Protein AF-A0A7S1TYG6-F1 (afdb_monomer)

Radius of gyration: 20.55 Å; Cα contacts (8 Å, |Δi|>4): 231; chains: 1; bounding box: 73×33×50 Å

Structure (mmCIF, N/CA/C/O backbone):
data_AF-A0A7S1TYG6-F1
#
_entry.id   AF-A0A7S1TYG6-F1
#
loop_
_atom_site.group_PDB
_atom_site.id
_atom_site.type_symbol
_atom_site.label_atom_id
_atom_site.label_alt_id
_atom_site.label_comp_id
_atom_site.label_asym_id
_atom_site.label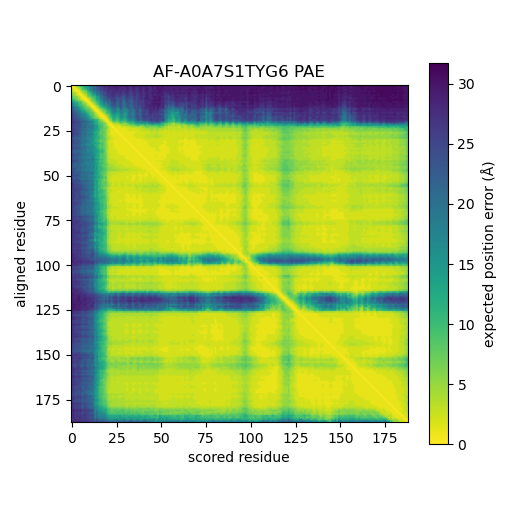_entity_id
_atom_site.label_seq_id
_atom_site.pdbx_PDB_ins_code
_atom_site.Cartn_x
_atom_site.Cartn_y
_atom_site.Cartn_z
_atom_site.occupancy
_atom_site.B_iso_or_equiv
_atom_site.auth_seq_id
_atom_site.auth_comp_id
_atom_site.auth_asym_id
_atom_site.auth_atom_id
_atom_site.pdbx_PDB_model_num
ATOM 1 N N . ASN A 1 1 ? -55.940 0.221 -14.363 1.00 42.56 1 ASN A N 1
ATOM 2 C CA . ASN A 1 1 ? -55.255 0.437 -13.074 1.00 42.56 1 ASN A CA 1
ATOM 3 C C . ASN A 1 1 ? -53.788 0.760 -13.354 1.00 42.56 1 ASN A C 1
ATOM 5 O O . ASN A 1 1 ? -53.034 -0.179 -13.586 1.00 42.56 1 ASN A O 1
ATOM 9 N N . PRO A 1 2 ? -53.385 2.038 -13.476 1.00 45.44 2 PRO A N 1
ATOM 10 C CA . PRO A 1 2 ? -51.983 2.392 -13.633 1.00 45.44 2 PRO A CA 1
ATOM 11 C C . PRO A 1 2 ? -51.302 2.482 -12.258 1.00 45.44 2 PRO A C 1
ATOM 13 O O . PRO A 1 2 ? -51.845 3.026 -11.303 1.00 45.44 2 PRO A O 1
ATOM 16 N N . ASN A 1 3 ? -50.118 1.885 -12.187 1.00 44.38 3 ASN A N 1
ATOM 17 C CA . ASN A 1 3 ? -49.230 1.748 -11.034 1.00 44.38 3 ASN A CA 1
ATOM 18 C C . ASN A 1 3 ? -48.975 3.088 -10.283 1.00 44.38 3 ASN A C 1
ATOM 20 O O . ASN A 1 3 ? -48.531 4.037 -10.930 1.00 44.38 3 ASN A O 1
ATOM 24 N N . PRO A 1 4 ? -49.195 3.193 -8.953 1.00 49.19 4 PRO A N 1
ATOM 25 C CA . PRO A 1 4 ? -49.153 4.463 -8.221 1.00 49.19 4 PRO A CA 1
ATOM 26 C C . PRO A 1 4 ? -47.829 4.735 -7.479 1.00 49.19 4 PRO A C 1
ATOM 28 O O . PRO A 1 4 ? -47.855 5.353 -6.419 1.00 49.19 4 PRO A O 1
ATOM 31 N N . ASN A 1 5 ? -46.668 4.289 -7.973 1.00 43.72 5 ASN A N 1
ATOM 32 C CA . ASN A 1 5 ? -45.412 4.506 -7.241 1.00 43.72 5 ASN A CA 1
ATOM 33 C C . ASN A 1 5 ? -44.293 5.122 -8.104 1.00 43.72 5 ASN A C 1
ATOM 35 O O . ASN A 1 5 ? -43.531 4.388 -8.739 1.00 43.72 5 ASN A O 1
ATOM 39 N N . PRO A 1 6 ? -44.164 6.462 -8.147 1.00 45.78 6 PRO A N 1
ATOM 40 C CA . PRO A 1 6 ? -42.982 7.102 -8.703 1.00 45.78 6 PRO A CA 1
ATOM 41 C C . PRO A 1 6 ? -41.809 6.902 -7.734 1.00 45.78 6 PRO A C 1
ATOM 43 O O . PRO A 1 6 ? -41.856 7.322 -6.582 1.00 45.78 6 PRO A O 1
ATOM 46 N N . ASN A 1 7 ? -40.749 6.245 -8.205 1.00 48.62 7 ASN A N 1
ATOM 47 C CA . ASN A 1 7 ? -39.496 6.070 -7.471 1.00 48.62 7 ASN A CA 1
ATOM 48 C C . ASN A 1 7 ? -38.919 7.446 -7.054 1.00 48.62 7 ASN A C 1
ATOM 50 O O . ASN A 1 7 ? -38.481 8.195 -7.930 1.00 48.62 7 ASN A O 1
ATOM 54 N N . PRO A 1 8 ? -38.845 7.783 -5.751 1.00 44.91 8 PRO A N 1
ATOM 55 C CA . PRO A 1 8 ? -38.386 9.096 -5.290 1.00 44.91 8 PRO A CA 1
ATOM 56 C C . PRO A 1 8 ? -36.861 9.292 -5.384 1.00 44.91 8 PRO A C 1
ATOM 58 O O . PRO A 1 8 ? -36.361 10.349 -5.014 1.00 44.91 8 PRO A O 1
ATOM 61 N N . ASN A 1 9 ? -36.106 8.301 -5.880 1.00 47.12 9 ASN A N 1
ATOM 62 C CA . ASN A 1 9 ? -34.641 8.349 -5.970 1.00 47.12 9 ASN A CA 1
ATOM 63 C C . ASN A 1 9 ? -34.090 8.488 -7.398 1.00 47.12 9 ASN A C 1
ATOM 65 O O . ASN A 1 9 ? -32.890 8.300 -7.608 1.00 47.12 9 ASN A O 1
ATOM 69 N N . ALA A 1 10 ? -34.917 8.836 -8.387 1.00 44.12 10 ALA A N 1
ATOM 70 C CA . ALA A 1 10 ? -34.421 9.201 -9.712 1.00 44.12 10 ALA A CA 1
ATOM 71 C C . ALA A 1 10 ? -33.802 10.611 -9.673 1.00 44.12 10 ALA A C 1
ATOM 73 O O . ALA A 1 10 ? -34.396 11.585 -10.122 1.00 44.12 10 ALA A O 1
ATOM 74 N N . ASN A 1 11 ? -32.599 10.733 -9.106 1.00 43.22 11 ASN A N 1
ATOM 75 C CA . ASN A 1 11 ? -31.797 11.951 -9.199 1.00 43.22 11 ASN A CA 1
ATOM 76 C C . ASN A 1 11 ? -31.256 12.080 -10.632 1.00 43.22 11 ASN A C 1
ATOM 78 O O . ASN A 1 11 ? -30.110 11.743 -10.923 1.00 43.22 11 ASN A O 1
ATOM 82 N N . SER A 1 12 ? -32.098 12.570 -11.540 1.00 42.03 12 SER A N 1
ATOM 83 C CA . SER A 1 12 ? -31.810 12.777 -12.964 1.00 42.03 12 SER A CA 1
ATOM 84 C C . SER A 1 12 ? -30.856 13.947 -13.258 1.00 42.03 12 SER A C 1
ATOM 86 O O . SER A 1 12 ? -30.714 14.330 -14.412 1.00 42.03 12 SER A O 1
ATOM 88 N N . ASN A 1 13 ? -30.191 14.514 -12.243 1.00 36.66 13 ASN A N 1
ATOM 89 C CA . ASN A 1 13 ? -29.349 15.715 -12.366 1.00 36.66 13 ASN A CA 1
ATOM 90 C C . ASN A 1 13 ? -27.880 15.506 -11.967 1.00 36.66 13 ASN A C 1
ATOM 92 O O . ASN A 1 13 ? -27.136 16.474 -11.813 1.00 36.66 13 ASN A O 1
ATOM 96 N N . LEU A 1 14 ? -27.419 14.264 -11.813 1.00 40.09 14 LEU A N 1
ATOM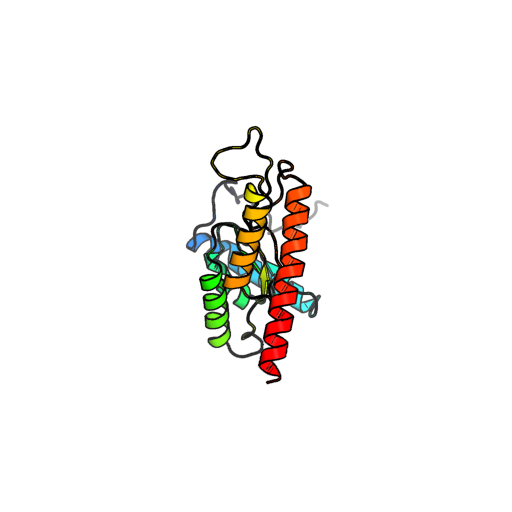 97 C CA . LEU A 1 14 ? -25.992 13.987 -11.646 1.00 40.09 14 LEU A CA 1
ATOM 98 C C . LEU A 1 14 ? -25.301 14.038 -13.015 1.00 40.09 14 LEU A C 1
ATOM 100 O O . LEU A 1 14 ? -24.946 13.013 -13.589 1.00 40.09 14 LEU A O 1
ATOM 104 N N . ASN A 1 15 ? -25.106 15.253 -13.534 1.00 35.94 15 ASN A N 1
ATOM 105 C CA . ASN A 1 15 ? -24.143 15.521 -14.598 1.00 35.94 15 ASN A CA 1
ATOM 106 C C . ASN A 1 15 ? -22.729 15.372 -14.010 1.00 35.94 15 ASN A C 1
ATOM 108 O O . ASN A 1 15 ? -22.048 16.350 -13.698 1.00 35.94 15 ASN A O 1
ATOM 112 N N . LEU A 1 16 ? -22.335 14.127 -13.740 1.00 40.72 16 LEU A N 1
ATOM 113 C CA . LEU A 1 16 ? -20.991 13.786 -13.307 1.00 40.72 16 LEU A CA 1
ATOM 114 C C . LEU A 1 16 ? -20.080 13.977 -14.514 1.00 40.72 16 LEU A C 1
ATOM 116 O O . LEU A 1 16 ? -20.057 13.145 -15.416 1.00 40.72 16 LEU A O 1
ATOM 120 N N . ASN A 1 17 ? -19.344 15.086 -14.539 1.00 41.56 17 ASN A N 1
ATOM 121 C CA . ASN A 1 17 ? -18.210 15.218 -15.439 1.00 41.56 17 ASN A CA 1
ATOM 122 C C . ASN A 1 17 ? -17.253 14.043 -15.145 1.00 41.56 17 ASN A C 1
ATOM 124 O O . ASN A 1 17 ? -16.711 13.992 -14.038 1.00 41.56 17 ASN A O 1
ATOM 128 N N . PRO A 1 18 ? -17.023 13.117 -16.094 1.00 45.31 18 PRO A N 1
ATOM 129 C CA . PRO A 1 18 ? -16.164 11.951 -15.878 1.00 45.31 18 PRO A CA 1
ATOM 130 C C . PRO A 1 18 ? -14.697 12.329 -15.609 1.00 45.31 18 PRO A C 1
ATOM 132 O O . PRO A 1 18 ? -13.927 11.488 -15.162 1.00 45.31 18 PRO A O 1
ATOM 135 N N . ASN A 1 19 ? -14.328 13.598 -15.829 1.00 44.91 19 ASN A N 1
ATOM 136 C CA . ASN A 1 19 ? -13.004 14.163 -15.571 1.00 44.91 19 ASN A CA 1
ATOM 137 C C . ASN A 1 19 ? -12.957 15.091 -14.340 1.00 44.91 19 ASN A C 1
ATOM 139 O O . ASN A 1 19 ? -11.916 15.686 -14.060 1.00 44.91 19 ASN A O 1
ATOM 143 N N . ALA A 1 20 ? -14.065 15.280 -13.612 1.00 49.94 20 ALA A N 1
ATOM 144 C CA . ALA A 1 20 ? -14.063 16.096 -12.402 1.00 49.94 20 ALA A CA 1
ATOM 145 C C . ALA A 1 20 ? -13.589 15.264 -11.207 1.00 49.94 20 ALA A C 1
ATOM 147 O O . ALA A 1 20 ? -14.383 14.604 -10.536 1.00 49.94 20 ALA A O 1
ATOM 148 N N . ASN A 1 21 ? -12.295 15.349 -10.901 1.00 62.81 21 ASN A N 1
ATOM 149 C CA . ASN A 1 21 ? -11.805 14.962 -9.582 1.00 62.81 21 ASN A CA 1
ATOM 150 C C . ASN A 1 21 ? -12.564 15.782 -8.527 1.00 62.81 21 ASN A C 1
ATOM 152 O O . ASN A 1 21 ? -12.597 17.016 -8.586 1.00 62.81 21 ASN A O 1
ATOM 156 N N . LEU A 1 22 ? -13.213 15.103 -7.579 1.00 67.25 22 LEU A N 1
ATOM 157 C CA . LEU A 1 22 ? -13.902 15.768 -6.478 1.00 67.25 22 LEU A CA 1
ATOM 158 C C . LEU A 1 22 ? -12.864 16.547 -5.668 1.00 67.25 22 LEU A C 1
ATOM 160 O O . LEU A 1 22 ? -12.009 15.951 -5.024 1.00 67.25 22 LEU A O 1
ATOM 164 N N . ASN A 1 23 ? -12.947 17.879 -5.671 1.00 81.88 23 ASN A N 1
ATOM 165 C CA . ASN A 1 23 ? -12.149 18.675 -4.743 1.00 81.88 23 ASN A CA 1
ATOM 166 C C . ASN A 1 23 ? -12.533 18.347 -3.288 1.00 81.88 23 ASN A C 1
ATOM 168 O O . ASN A 1 23 ? -13.592 17.773 -3.017 1.00 81.88 23 ASN A O 1
ATOM 172 N N . THR A 1 24 ? -11.711 18.769 -2.328 1.00 85.56 24 THR A N 1
ATOM 173 C CA . THR A 1 24 ? -11.903 18.448 -0.905 1.00 85.56 24 THR A CA 1
ATOM 174 C C . THR A 1 24 ? -13.301 18.780 -0.379 1.00 85.56 24 THR A C 1
ATOM 176 O O . THR A 1 24 ? -13.856 18.003 0.400 1.00 85.56 24 THR A O 1
ATOM 179 N N . LYS A 1 25 ? -13.899 19.906 -0.799 1.00 89.00 25 LYS A N 1
ATOM 180 C CA . LYS A 1 25 ? -15.261 20.285 -0.385 1.00 89.00 25 LYS A CA 1
ATOM 181 C C . LYS A 1 25 ? -16.287 19.314 -0.963 1.00 89.00 25 LYS A C 1
ATOM 183 O O . LYS A 1 25 ? -17.088 18.766 -0.213 1.00 89.00 25 LYS A O 1
ATOM 188 N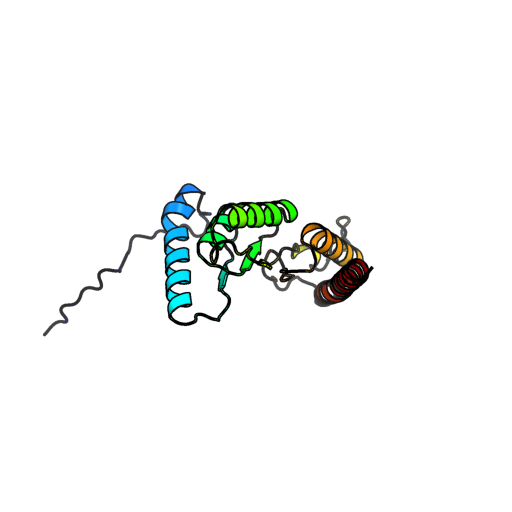 N . ALA A 1 26 ? -16.230 19.071 -2.269 1.00 88.69 26 ALA A N 1
ATOM 189 C CA . ALA A 1 26 ? -17.154 18.176 -2.950 1.00 88.69 26 ALA A CA 1
ATOM 190 C C . ALA A 1 26 ? -17.038 16.731 -2.434 1.00 88.69 26 ALA A C 1
ATOM 192 O O . ALA A 1 26 ? -18.051 16.072 -2.220 1.00 88.69 26 ALA A O 1
ATOM 193 N N . PHE A 1 27 ? -15.826 16.247 -2.151 1.00 90.94 27 PHE A N 1
ATOM 194 C CA . PHE A 1 27 ? -15.632 14.922 -1.566 1.00 90.94 27 PHE A CA 1
ATOM 195 C C . PHE A 1 27 ? -16.312 14.802 -0.194 1.00 90.94 27 PHE A C 1
ATOM 197 O O . PHE A 1 27 ? -17.052 13.848 0.048 1.00 90.94 27 PHE A O 1
ATOM 204 N N . LYS A 1 28 ? -16.104 15.788 0.689 1.00 90.94 28 LYS A N 1
ATOM 205 C CA . LYS A 1 28 ? -16.713 15.817 2.030 1.00 90.94 28 LYS A CA 1
ATOM 206 C C . LYS A 1 28 ? -18.236 15.924 1.986 1.00 90.94 28 LYS A C 1
ATOM 208 O O . LYS A 1 28 ? -18.903 15.334 2.826 1.00 90.94 28 LYS A O 1
ATOM 213 N N . GLU A 1 29 ? -18.771 16.675 1.032 1.00 93.81 29 GLU A N 1
ATOM 214 C CA . GLU A 1 29 ? -20.208 16.924 0.905 1.00 93.81 29 GLU A CA 1
ATOM 215 C C . GLU A 1 29 ? -20.944 15.734 0.273 1.00 93.81 29 GLU A C 1
ATOM 217 O O . GLU A 1 29 ? -22.012 15.340 0.737 1.00 93.81 29 GLU A O 1
ATOM 222 N N . TRP A 1 30 ? -20.355 15.116 -0.754 1.00 92.31 30 TRP A N 1
ATOM 223 C CA . TRP A 1 30 ? -21.076 14.175 -1.613 1.00 92.31 30 TRP A CA 1
ATOM 224 C C . TRP A 1 30 ? -20.618 12.723 -1.480 1.00 92.31 30 TRP A C 1
ATOM 226 O O . TRP A 1 30 ? -21.459 11.825 -1.537 1.00 92.31 30 TRP A O 1
ATOM 236 N N . ALA A 1 31 ? -19.316 12.472 -1.313 1.00 94.75 31 ALA A N 1
ATOM 237 C CA . ALA A 1 31 ? -18.756 11.119 -1.323 1.00 94.75 31 ALA A CA 1
ATOM 238 C C . ALA A 1 31 ? -18.630 10.534 0.088 1.00 94.75 31 ALA A C 1
ATOM 240 O O . ALA A 1 31 ? -19.173 9.461 0.360 1.00 94.75 31 ALA A O 1
ATOM 241 N N . LEU A 1 32 ? -17.977 11.255 1.003 1.00 94.81 32 LEU A N 1
ATOM 242 C CA . LEU A 1 32 ? -17.669 10.764 2.348 1.00 94.81 32 LEU A CA 1
ATOM 243 C C . LEU A 1 32 ? -18.913 10.283 3.129 1.00 94.81 32 LEU A C 1
ATOM 245 O O . LEU A 1 32 ? -18.873 9.159 3.634 1.00 94.81 32 LEU A O 1
ATOM 249 N N . PRO A 1 33 ? -20.055 11.010 3.162 1.00 96.75 33 PRO A N 1
ATOM 250 C CA . PRO A 1 33 ? -21.242 10.547 3.888 1.00 96.75 33 PRO A CA 1
ATOM 251 C C . PRO A 1 33 ? -21.816 9.243 3.318 1.00 96.75 33 PRO A C 1
ATOM 253 O O . PRO A 1 33 ? -22.372 8.413 4.039 1.00 96.75 33 PRO A O 1
ATOM 256 N N . ARG A 1 34 ? -21.663 9.027 2.005 1.00 97.38 34 ARG A N 1
ATOM 257 C CA . ARG A 1 34 ? -22.111 7.801 1.331 1.00 97.38 34 ARG A CA 1
ATOM 258 C C . ARG A 1 34 ? -21.189 6.637 1.647 1.00 97.38 34 ARG A C 1
ATOM 260 O O . ARG A 1 34 ? -21.681 5.553 1.946 1.00 97.38 34 ARG A O 1
ATOM 267 N N . MET A 1 35 ? -19.878 6.869 1.635 1.00 97.06 35 MET A N 1
ATOM 268 C CA . MET A 1 35 ? -18.889 5.863 2.022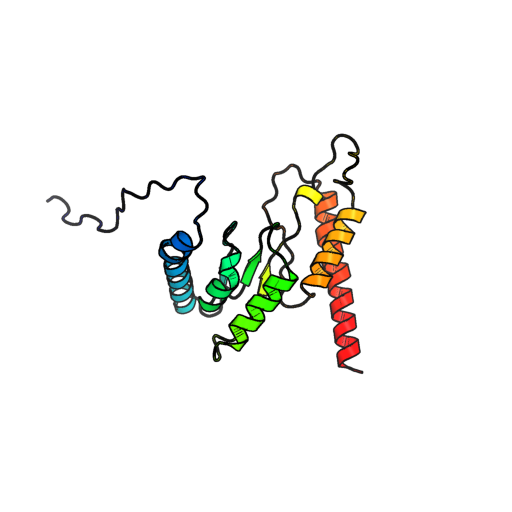 1.00 97.06 35 MET A CA 1
ATOM 269 C C . MET A 1 35 ? -19.065 5.436 3.483 1.00 97.06 35 MET A C 1
ATOM 271 O O . MET A 1 35 ? -18.995 4.242 3.765 1.00 97.06 35 MET A O 1
ATOM 275 N N . GLN A 1 36 ? -19.375 6.373 4.386 1.00 96.94 36 GLN A N 1
ATOM 276 C CA . GLN A 1 36 ? -19.699 6.075 5.784 1.00 96.94 36 GLN A CA 1
ATOM 277 C C . GLN A 1 36 ? -20.975 5.239 5.916 1.00 96.94 36 GLN A C 1
ATOM 279 O O . GLN A 1 36 ? -21.006 4.253 6.657 1.00 96.94 36 GLN A O 1
ATOM 284 N N . ARG A 1 37 ? -22.032 5.601 5.175 1.00 98.00 37 ARG A N 1
ATOM 285 C CA . ARG A 1 37 ? -23.273 4.819 5.136 1.00 98.00 37 ARG A CA 1
ATOM 286 C C . ARG A 1 37 ? -23.022 3.395 4.638 1.00 98.00 37 ARG A C 1
ATOM 288 O O . ARG A 1 37 ? -23.534 2.462 5.244 1.00 98.00 37 ARG A O 1
ATOM 295 N N . ILE A 1 38 ? -22.235 3.219 3.575 1.00 97.75 38 ILE A N 1
ATOM 296 C CA . ILE A 1 38 ? -21.871 1.894 3.050 1.00 97.75 38 ILE A CA 1
ATOM 297 C C . ILE A 1 38 ? -21.152 1.075 4.123 1.00 97.75 38 ILE A C 1
ATOM 299 O O . ILE A 1 38 ? -21.590 -0.034 4.417 1.00 97.75 38 ILE A O 1
ATOM 303 N N . ALA A 1 39 ? -20.112 1.634 4.750 1.00 96.38 39 ALA A N 1
ATOM 304 C CA . ALA A 1 39 ? -19.356 0.941 5.789 1.00 96.38 39 ALA A CA 1
ATOM 305 C C . ALA A 1 39 ? -20.253 0.526 6.965 1.00 96.38 39 ALA A C 1
ATOM 307 O O . ALA A 1 39 ? -20.250 -0.632 7.376 1.00 96.38 39 ALA A O 1
ATOM 308 N N . SER A 1 40 ? -21.107 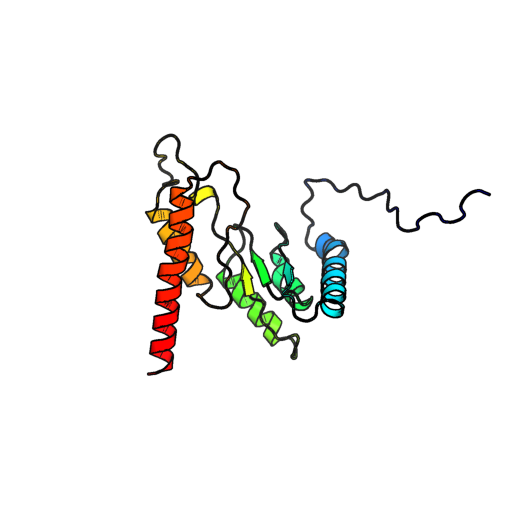1.440 7.432 1.00 96.56 40 SER A N 1
ATOM 309 C CA . SER A 1 40 ? -22.038 1.186 8.538 1.00 96.56 40 SER A CA 1
ATOM 310 C C . SER A 1 40 ? -23.038 0.072 8.213 1.00 96.56 40 SER A C 1
ATOM 312 O O . SER A 1 40 ? -23.320 -0.786 9.046 1.00 96.56 40 SER A O 1
ATOM 314 N N . GLU A 1 41 ? -23.584 0.065 6.999 1.00 98.06 41 GLU A N 1
ATOM 315 C CA . GLU A 1 41 ? -24.557 -0.937 6.564 1.00 98.06 41 GLU A CA 1
ATOM 316 C C . GLU A 1 41 ? -23.919 -2.307 6.303 1.00 98.06 41 GLU A C 1
ATOM 318 O O . GLU A 1 41 ? -24.525 -3.331 6.623 1.00 98.06 41 GLU A O 1
ATOM 323 N N . LEU A 1 42 ? -22.693 -2.344 5.771 1.00 97.50 42 LEU A N 1
ATOM 324 C CA . LEU A 1 42 ? -21.937 -3.586 5.613 1.00 97.50 42 LEU A CA 1
ATOM 325 C C . LEU A 1 42 ? -21.539 -4.164 6.968 1.00 97.50 42 LEU A C 1
ATOM 327 O O . LEU A 1 42 ? -21.742 -5.352 7.181 1.00 97.50 42 LEU A O 1
ATOM 331 N N . ARG A 1 43 ? -21.084 -3.343 7.919 1.00 94.31 43 ARG A N 1
ATOM 332 C CA . ARG A 1 43 ? -20.730 -3.796 9.274 1.00 94.31 43 ARG A CA 1
ATOM 333 C C . ARG A 1 43 ? -21.905 -4.434 10.012 1.00 94.31 43 ARG A C 1
ATOM 335 O O . ARG A 1 43 ? -21.716 -5.435 10.691 1.00 94.31 43 ARG A O 1
ATOM 342 N N . LYS A 1 44 ? -23.125 -3.915 9.834 1.00 96.94 44 LYS A N 1
ATOM 343 C CA . LYS A 1 44 ? -24.342 -4.516 10.412 1.00 96.94 44 LYS A CA 1
ATOM 344 C C . LYS A 1 44 ? -24.649 -5.909 9.852 1.00 96.94 44 LYS A C 1
ATOM 346 O O . LYS A 1 44 ? -25.149 -6.752 10.586 1.00 96.94 44 LYS A O 1
ATOM 351 N N . ARG A 1 45 ? -24.404 -6.140 8.557 1.00 97.81 45 ARG A N 1
ATOM 352 C CA . ARG A 1 45 ? -24.755 -7.396 7.860 1.00 97.81 45 ARG A CA 1
ATOM 353 C C . ARG A 1 45 ? -23.615 -8.416 7.846 1.00 97.81 45 ARG A C 1
ATOM 355 O O . ARG A 1 45 ? -23.864 -9.616 7.823 1.00 97.81 45 ARG A O 1
ATOM 362 N N . HIS A 1 46 ? -22.381 -7.928 7.857 1.00 97.12 46 HIS A N 1
ATOM 363 C CA . HIS A 1 46 ? -21.144 -8.681 7.690 1.00 97.12 46 HIS A CA 1
ATOM 364 C C . HIS A 1 46 ? -20.092 -8.174 8.695 1.00 97.12 46 HIS A C 1
ATOM 366 O O . HIS A 1 46 ? -19.096 -7.557 8.306 1.00 97.12 46 HIS A O 1
ATOM 372 N N . PRO A 1 47 ? -20.306 -8.384 10.008 1.00 94.75 47 PRO A N 1
ATOM 373 C CA . PRO A 1 47 ? -19.495 -7.760 11.056 1.00 94.75 47 PRO A CA 1
ATOM 374 C C . PRO A 1 47 ? -18.011 -8.134 11.001 1.00 94.75 47 PRO A C 1
ATOM 376 O O . PRO A 1 47 ? -17.180 -7.327 11.398 1.00 94.75 47 PRO 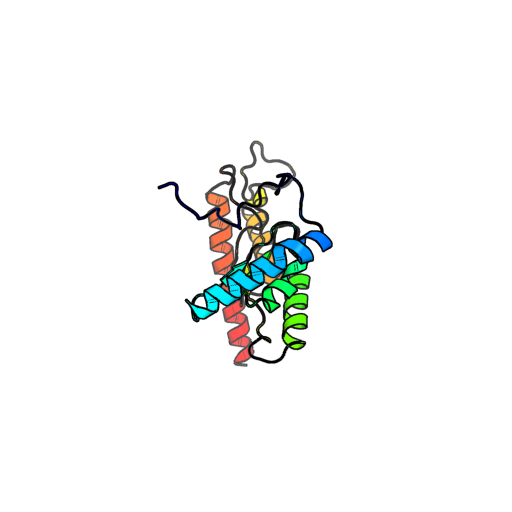A O 1
ATOM 379 N N . THR A 1 48 ? -17.669 -9.306 10.464 1.00 94.88 48 THR A N 1
ATOM 380 C CA . THR A 1 48 ? -16.295 -9.830 10.425 1.00 94.88 48 THR A CA 1
ATOM 381 C C . THR A 1 48 ? -15.569 -9.610 9.097 1.00 94.88 48 THR A C 1
ATOM 383 O O . THR A 1 48 ? -14.370 -9.852 9.022 1.00 94.88 48 THR A O 1
ATOM 386 N N . THR A 1 49 ? -16.256 -9.176 8.036 1.00 96.81 49 THR A N 1
ATOM 387 C CA . THR A 1 49 ? -15.655 -9.044 6.696 1.00 96.81 49 THR A CA 1
ATOM 388 C C . THR A 1 49 ? -14.857 -7.748 6.594 1.00 96.81 49 THR A C 1
ATOM 390 O O . THR A 1 49 ? -15.489 -6.702 6.691 1.00 96.81 49 THR A O 1
ATOM 393 N N . PRO A 1 50 ? -13.532 -7.740 6.373 1.00 96.31 50 PRO A N 1
ATOM 394 C CA . PRO A 1 50 ? -12.762 -6.499 6.254 1.00 96.31 50 PRO A CA 1
ATOM 395 C C . PRO A 1 50 ? -13.269 -5.598 5.119 1.00 96.31 50 PRO A C 1
ATOM 397 O O . PRO A 1 50 ? -13.666 -6.079 4.058 1.00 96.31 50 PRO A O 1
ATOM 400 N N . LEU A 1 51 ? -13.261 -4.287 5.345 1.00 97.44 51 LEU A N 1
ATOM 401 C CA . LEU A 1 51 ? -13.648 -3.271 4.375 1.00 97.44 51 LEU A CA 1
ATOM 402 C C . LEU A 1 51 ? -12.415 -2.514 3.897 1.00 97.44 51 LEU A C 1
ATOM 404 O O . LEU A 1 51 ? -11.645 -1.975 4.691 1.00 97.44 51 LEU A O 1
ATOM 408 N N . LEU A 1 52 ? -12.281 -2.420 2.578 1.00 98.19 52 LEU A N 1
ATOM 409 C CA . LEU A 1 52 ? -11.223 -1.675 1.913 1.00 98.19 52 LEU A CA 1
ATOM 410 C C . LEU A 1 52 ? -11.815 -0.499 1.135 1.00 98.19 52 LEU A C 1
ATOM 412 O O . LEU A 1 52 ? -12.835 -0.650 0.460 1.00 98.19 52 LEU A O 1
ATOM 416 N N . ALA A 1 53 ? -11.164 0.662 1.200 1.00 97.25 53 ALA A N 1
ATOM 417 C CA . ALA A 1 53 ? -11.496 1.813 0.363 1.00 97.25 53 ALA A CA 1
ATOM 418 C C . ALA A 1 53 ? -10.301 2.280 -0.471 1.00 97.25 53 ALA A C 1
ATOM 420 O O . ALA A 1 53 ? -9.187 2.406 0.035 1.00 97.25 53 ALA A O 1
ATOM 421 N N . PHE A 1 54 ? -10.567 2.627 -1.733 1.00 96.62 54 PHE A N 1
ATOM 422 C CA . PHE A 1 54 ? -9.605 3.285 -2.613 1.00 96.62 54 PHE A CA 1
ATOM 423 C C . PHE A 1 54 ? -10.193 4.571 -3.215 1.00 96.62 54 PHE A C 1
ATOM 425 O O . PHE A 1 54 ? -10.851 4.524 -4.256 1.00 96.62 54 PHE A O 1
ATOM 432 N N . PRO A 1 55 ? -9.986 5.737 -2.576 1.00 93.44 55 PRO A N 1
ATOM 433 C CA . PRO A 1 55 ? -10.430 7.022 -3.106 1.00 93.44 55 PRO A CA 1
ATOM 434 C C . PRO A 1 55 ? -9.362 7.615 -4.042 1.00 93.44 55 PRO A C 1
ATOM 436 O O . PRO A 1 55 ? -8.721 8.604 -3.691 1.00 93.44 55 PRO A O 1
ATOM 439 N N . ARG A 1 56 ? -9.122 7.009 -5.215 1.00 90.25 56 ARG A N 1
ATOM 440 C CA . ARG A 1 56 ? -8.096 7.482 -6.171 1.00 90.25 56 ARG A CA 1
ATOM 441 C C . ARG A 1 56 ? -8.233 8.989 -6.440 1.00 90.25 56 ARG A C 1
ATOM 443 O O . ARG A 1 56 ? -9.327 9.457 -6.747 1.00 90.25 56 ARG A O 1
ATOM 450 N N . GLY A 1 57 ? -7.136 9.742 -6.318 1.00 87.44 57 GLY A N 1
ATOM 451 C CA . GLY A 1 57 ? -7.130 11.204 -6.473 1.00 87.44 57 GLY A CA 1
ATOM 452 C C . GLY A 1 57 ? -7.698 11.983 -5.277 1.00 87.44 57 GLY A C 1
ATOM 453 O O . GLY A 1 57 ? -7.706 13.213 -5.292 1.00 87.44 57 GLY A O 1
ATOM 454 N N . ALA A 1 58 ? -8.153 11.288 -4.234 1.00 92.38 58 ALA A N 1
ATOM 455 C CA . ALA A 1 58 ? -8.667 11.849 -2.990 1.00 92.38 58 ALA A CA 1
ATOM 456 C C . ALA A 1 58 ? -8.049 11.179 -1.748 1.00 92.38 58 ALA A C 1
ATOM 458 O O . ALA A 1 58 ? -8.643 11.165 -0.674 1.00 92.38 58 ALA A O 1
ATOM 459 N N . THR A 1 59 ? -6.826 10.659 -1.853 1.00 93.31 59 THR A N 1
ATOM 460 C CA . THR A 1 59 ? -6.094 10.001 -0.752 1.00 93.31 59 THR A CA 1
ATOM 461 C C . THR A 1 59 ? -5.718 10.942 0.399 1.00 93.31 59 THR A C 1
ATOM 463 O O . THR A 1 59 ? -5.394 10.500 1.497 1.00 93.31 59 THR A O 1
ATOM 466 N N . TYR A 1 60 ? -5.897 12.255 0.250 1.00 92.00 60 TYR A N 1
ATOM 467 C CA . TYR A 1 60 ? -5.927 13.164 1.402 1.00 92.00 60 TYR A CA 1
ATOM 468 C C . TYR A 1 60 ? -7.034 12.807 2.416 1.00 92.00 60 TYR A C 1
ATOM 470 O O . TYR A 1 60 ? -7.016 13.300 3.543 1.00 92.00 60 TYR A O 1
ATOM 478 N N . SER A 1 61 ? -8.031 12.002 2.019 1.00 94.62 61 SER A N 1
ATOM 479 C CA . SER A 1 61 ? -9.172 11.627 2.849 1.00 94.62 61 SER A CA 1
ATOM 480 C C . SER A 1 61 ? -8.990 10.319 3.629 1.00 94.62 61 SER A C 1
ATOM 482 O O . SER A 1 61 ? -9.951 9.857 4.249 1.00 94.62 61 SER A O 1
ATOM 484 N N . LEU A 1 62 ? -7.825 9.661 3.556 1.00 95.94 62 LEU A N 1
ATOM 485 C CA . LEU A 1 62 ? -7.638 8.341 4.173 1.00 95.94 62 LEU A CA 1
ATOM 486 C C . LEU A 1 62 ? -7.909 8.324 5.692 1.00 95.94 62 LEU A C 1
ATOM 488 O O . LEU A 1 62 ? -8.609 7.411 6.132 1.00 95.94 62 LEU A O 1
ATOM 492 N N . PRO A 1 63 ? -7.499 9.332 6.494 1.00 95.31 63 PRO A N 1
ATOM 493 C CA . PRO A 1 63 ? -7.858 9.382 7.915 1.00 95.31 63 PRO A CA 1
ATOM 494 C C . PRO A 1 63 ? -9.372 9.441 8.169 1.00 95.31 63 PRO A C 1
ATOM 496 O O . PRO A 1 63 ? -9.881 8.825 9.103 1.00 95.31 63 PRO A O 1
ATOM 499 N N . GLN A 1 64 ? -10.125 10.147 7.321 1.00 94.56 64 GLN A N 1
ATOM 500 C CA . GLN A 1 64 ? -11.585 10.206 7.418 1.00 94.56 64 GLN A CA 1
ATOM 501 C C . GLN A 1 64 ? -12.227 8.866 7.046 1.00 94.56 64 GLN A C 1
ATOM 503 O O . GLN A 1 64 ? -13.254 8.507 7.616 1.00 94.56 64 GLN A O 1
ATOM 508 N N . LEU A 1 65 ? -11.635 8.120 6.110 1.00 95.62 65 LEU A N 1
ATOM 509 C CA . LEU A 1 65 ? -12.104 6.781 5.758 1.00 95.62 65 LEU A CA 1
ATOM 510 C C . LEU A 1 65 ? -11.803 5.764 6.864 1.00 95.62 65 LEU A C 1
ATOM 512 O O . LEU A 1 65 ? -12.689 4.981 7.194 1.00 95.62 65 LEU A O 1
ATOM 516 N N . GLN A 1 66 ? -10.643 5.834 7.522 1.00 95.25 66 GLN A N 1
ATOM 517 C CA . GLN A 1 66 ? -10.392 5.071 8.753 1.00 95.25 66 GLN A CA 1
ATOM 518 C C . GLN A 1 66 ? -11.487 5.344 9.795 1.00 95.25 66 GLN A C 1
ATOM 520 O O . GLN A 1 66 ? -12.114 4.414 10.296 1.00 95.25 66 GLN A O 1
ATOM 525 N N . ALA A 1 67 ? -11.811 6.619 10.042 1.00 92.50 67 ALA A N 1
ATOM 526 C CA . ALA A 1 67 ? -12.875 7.002 10.975 1.00 92.50 67 ALA A CA 1
ATOM 527 C C . ALA A 1 67 ? -14.282 6.526 10.550 1.00 92.50 67 ALA A C 1
ATOM 529 O O . ALA A 1 67 ? -15.171 6.390 11.388 1.00 92.50 67 ALA A O 1
ATOM 530 N N . CYS A 1 68 ? -14.499 6.244 9.260 1.00 93.44 68 CYS A N 1
ATOM 531 C CA . CYS A 1 68 ? -15.737 5.637 8.763 1.00 93.44 68 CYS A CA 1
ATOM 532 C C . CYS A 1 68 ? -15.818 4.120 9.012 1.00 93.44 68 CYS A C 1
ATOM 534 O O . CYS A 1 68 ? -16.871 3.535 8.753 1.00 93.44 68 CYS A O 1
ATOM 536 N N . GLY A 1 69 ? -14.743 3.489 9.494 1.00 92.88 69 GLY A N 1
ATOM 537 C CA . GLY A 1 69 ? -14.682 2.057 9.789 1.00 92.88 69 GLY A CA 1
ATOM 538 C C . GLY A 1 69 ? -14.149 1.190 8.646 1.00 92.88 69 GLY A C 1
ATOM 539 O O . GLY A 1 69 ? -14.497 0.012 8.580 1.00 92.88 69 GLY A O 1
ATOM 540 N N . TYR A 1 70 ? -13.355 1.758 7.731 1.00 96.69 70 TYR A N 1
ATOM 541 C CA . TYR A 1 70 ? -12.607 0.968 6.750 1.00 96.69 70 TYR A CA 1
ATOM 542 C C . TYR A 1 70 ? -11.330 0.412 7.392 1.00 96.69 70 TYR A C 1
ATOM 544 O O . TYR A 1 70 ? -10.498 1.172 7.882 1.00 96.69 70 TYR A O 1
ATOM 552 N N . ASP A 1 71 ? -11.158 -0.906 7.372 1.00 96.94 71 ASP A N 1
ATOM 553 C CA . ASP A 1 71 ? -10.009 -1.601 7.971 1.00 96.94 71 ASP A CA 1
ATOM 554 C C . ASP A 1 71 ? -8.748 -1.473 7.112 1.00 96.94 71 ASP A C 1
ATOM 556 O O . ASP A 1 71 ? -7.634 -1.555 7.623 1.00 96.94 71 ASP A O 1
ATOM 560 N N . CYS A 1 72 ? -8.915 -1.257 5.804 1.00 98.19 72 CYS A N 1
ATOM 561 C CA . CYS A 1 72 ? -7.819 -1.011 4.880 1.00 98.19 72 CYS A CA 1
ATOM 562 C C . CYS A 1 72 ? -8.085 0.206 3.987 1.00 98.19 72 CYS A C 1
ATOM 564 O O . CYS A 1 72 ? -9.176 0.388 3.440 1.00 98.19 72 CYS A O 1
ATOM 566 N N . VAL A 1 73 ? -7.062 1.035 3.804 1.00 98.19 73 VAL A N 1
ATOM 567 C CA . VAL A 1 73 ? -7.104 2.211 2.935 1.00 98.19 73 VAL A CA 1
ATOM 568 C C . VAL A 1 73 ? -6.022 2.134 1.862 1.00 98.19 73 VAL A C 1
ATOM 570 O O . VAL A 1 73 ? -4.865 1.840 2.144 1.00 98.19 73 VAL A O 1
ATOM 573 N N . THR A 1 74 ? -6.396 2.386 0.609 1.00 98.25 74 THR A N 1
ATOM 574 C CA . THR A 1 74 ? -5.476 2.293 -0.533 1.00 98.25 74 THR A CA 1
ATOM 575 C C . THR A 1 74 ? -4.906 3.655 -0.901 1.00 98.25 74 THR A C 1
ATOM 577 O O . THR A 1 74 ? -5.645 4.633 -1.032 1.00 98.25 74 THR A O 1
ATOM 580 N N . MET A 1 75 ? -3.595 3.690 -1.105 1.00 97.44 75 MET A N 1
ATOM 581 C CA . MET A 1 75 ? -2.834 4.833 -1.598 1.00 97.44 75 MET A CA 1
ATOM 582 C C . MET A 1 75 ? -2.703 4.749 -3.126 1.00 97.44 75 MET A C 1
ATOM 584 O O . MET A 1 75 ? -2.427 3.679 -3.664 1.00 97.44 75 MET A O 1
ATOM 588 N N . ASP A 1 76 ? -2.871 5.870 -3.828 1.00 94.25 76 ASP A N 1
ATOM 589 C CA . ASP A 1 76 ? -2.465 5.977 -5.235 1.00 94.25 76 ASP A CA 1
ATOM 590 C C . ASP A 1 76 ? -0.965 6.292 -5.337 1.00 94.25 76 ASP A C 1
ATOM 592 O O . ASP A 1 76 ? -0.322 6.617 -4.337 1.00 94.25 76 ASP A O 1
ATOM 596 N N . THR A 1 77 ? -0.391 6.198 -6.538 1.00 92.06 77 THR A N 1
ATOM 597 C CA . THR A 1 77 ? 1.056 6.369 -6.777 1.00 92.06 77 THR A CA 1
ATOM 598 C C . THR A 1 77 ? 1.612 7.702 -6.262 1.00 92.06 77 THR A C 1
ATOM 600 O O . THR A 1 77 ? 2.753 7.762 -5.816 1.00 92.06 77 THR A O 1
ATOM 603 N N . ALA A 1 78 ? 0.818 8.777 -6.287 1.00 90.81 78 ALA A N 1
ATOM 604 C CA . ALA A 1 78 ? 1.260 10.105 -5.856 1.00 90.81 78 ALA A CA 1
ATOM 605 C C . ALA A 1 78 ? 1.201 10.302 -4.330 1.00 90.81 78 ALA A C 1
ATOM 607 O O . ALA A 1 78 ? 1.646 11.330 -3.818 1.00 90.81 78 ALA A O 1
ATOM 608 N N . THR A 1 79 ? 0.628 9.347 -3.597 1.00 94.19 79 THR A N 1
ATOM 609 C CA . THR A 1 79 ? 0.406 9.459 -2.157 1.00 94.19 79 THR A CA 1
ATOM 610 C C . THR A 1 79 ? 1.692 9.173 -1.366 1.00 94.19 79 THR A C 1
ATOM 612 O O . THR A 1 79 ? 2.257 8.083 -1.496 1.00 94.19 79 THR A O 1
ATOM 615 N N . PRO A 1 80 ? 2.148 10.094 -0.494 1.00 95.81 80 PRO A N 1
ATOM 616 C CA . PRO A 1 80 ? 3.335 9.878 0.330 1.00 95.81 80 PRO A CA 1
ATOM 617 C C . PRO A 1 80 ? 3.107 8.807 1.412 1.00 95.81 80 PRO A C 1
ATOM 619 O O . PRO A 1 80 ? 2.172 8.897 2.214 1.00 95.81 80 PRO A O 1
ATOM 622 N N . ARG A 1 81 ? 3.969 7.789 1.442 1.00 97.31 81 ARG A N 1
ATOM 623 C CA . ARG A 1 81 ? 3.796 6.557 2.231 1.00 97.31 81 ARG A CA 1
ATOM 624 C C . ARG A 1 81 ? 3.940 6.778 3.736 1.00 97.31 81 ARG A C 1
ATOM 626 O O . ARG A 1 81 ? 2.991 6.553 4.491 1.00 97.31 81 ARG A O 1
ATOM 633 N N . ALA A 1 82 ? 5.103 7.265 4.171 1.00 96.12 82 ALA A N 1
ATOM 634 C CA . ALA A 1 82 ? 5.406 7.468 5.590 1.00 96.12 82 ALA A CA 1
ATOM 635 C C . ALA A 1 82 ? 4.449 8.481 6.247 1.00 96.12 82 ALA A C 1
ATOM 637 O O . ALA A 1 82 ? 3.967 8.274 7.362 1.00 96.12 82 ALA A O 1
ATOM 638 N N . GLN A 1 83 ? 4.101 9.554 5.530 1.00 96.88 83 GLN A N 1
ATOM 639 C CA . GLN A 1 83 ? 3.139 10.555 5.996 1.00 96.88 83 GLN A CA 1
ATOM 640 C C . GLN A 1 83 ? 1.737 9.956 6.136 1.00 96.88 83 GLN A C 1
ATOM 642 O O . GLN A 1 83 ? 1.034 10.278 7.092 1.00 96.88 83 GLN A O 1
ATOM 647 N N . THR A 1 84 ? 1.337 9.057 5.230 1.00 96.88 84 THR A N 1
ATOM 648 C CA . THR A 1 84 ? 0.054 8.350 5.337 1.00 96.88 84 THR A CA 1
ATOM 649 C C . THR A 1 84 ? 0.007 7.488 6.594 1.00 96.88 84 THR A C 1
ATOM 651 O O . THR A 1 84 ? -0.942 7.605 7.369 1.00 96.88 84 THR A O 1
ATOM 654 N N . ARG A 1 85 ? 1.050 6.689 6.866 1.00 96.69 85 ARG A N 1
ATOM 655 C CA . ARG A 1 85 ? 1.159 5.910 8.115 1.00 96.69 85 ARG A CA 1
ATOM 656 C C . ARG A 1 85 ? 1.031 6.796 9.355 1.00 96.69 85 ARG A C 1
ATOM 658 O O . ARG A 1 85 ? 0.211 6.516 10.229 1.00 96.69 85 ARG A O 1
ATOM 665 N N . ALA A 1 86 ? 1.783 7.894 9.405 1.00 96.38 86 ALA A N 1
ATOM 666 C CA . ALA A 1 86 ? 1.754 8.829 10.529 1.00 96.38 86 ALA A CA 1
ATOM 667 C C . ALA A 1 86 ? 0.377 9.492 10.720 1.00 96.38 86 ALA A C 1
ATOM 669 O O . ALA A 1 86 ? -0.081 9.663 11.855 1.00 96.38 86 ALA A O 1
ATOM 670 N N . ALA A 1 87 ? -0.309 9.833 9.625 1.00 96.19 87 ALA A N 1
ATOM 671 C CA . ALA A 1 87 ? -1.639 10.431 9.666 1.00 96.19 87 ALA A CA 1
ATOM 672 C C . ALA A 1 87 ? -2.696 9.454 10.207 1.00 96.19 87 ALA A C 1
ATOM 674 O O . ALA A 1 87 ? -3.523 9.846 11.031 1.00 96.19 87 ALA A O 1
ATOM 675 N N . LEU A 1 88 ? -2.647 8.183 9.792 1.00 96.44 88 LEU A N 1
ATOM 676 C CA . LEU A 1 88 ? -3.547 7.135 10.287 1.00 96.44 88 LEU A CA 1
ATOM 677 C C . LEU A 1 88 ? -3.326 6.860 11.779 1.00 96.44 88 LEU A C 1
ATOM 679 O O . LEU A 1 88 ? -4.294 6.805 12.540 1.00 96.44 88 LEU A O 1
ATOM 683 N N . GLN A 1 89 ? -2.064 6.786 12.216 1.00 95.12 89 GLN A N 1
ATOM 684 C CA . GLN A 1 89 ? -1.711 6.625 13.629 1.00 95.12 89 GLN A CA 1
ATOM 685 C C . GLN A 1 89 ? -2.226 7.794 14.478 1.00 95.12 89 GLN A C 1
ATOM 687 O O . GLN A 1 89 ? -2.861 7.587 15.512 1.00 95.12 89 GLN A O 1
ATOM 692 N N . THR A 1 90 ? -1.987 9.027 14.024 1.00 94.62 90 THR A N 1
ATOM 693 C CA . THR A 1 90 ? -2.452 10.244 14.705 1.00 94.62 90 THR A CA 1
ATOM 694 C C . THR A 1 90 ? -3.976 10.264 14.832 1.00 94.62 90 THR A C 1
ATOM 696 O O . THR A 1 90 ? -4.507 10.555 15.902 1.00 94.62 90 THR A O 1
ATOM 699 N N . ALA A 1 91 ? -4.692 9.921 13.758 1.00 92.69 91 ALA A N 1
ATOM 700 C CA . ALA A 1 91 ? -6.152 9.892 13.758 1.00 92.69 91 ALA A CA 1
ATOM 701 C C . ALA A 1 91 ? -6.725 8.807 14.686 1.00 92.69 91 ALA A C 1
ATOM 703 O O . ALA A 1 91 ? -7.715 9.048 15.380 1.00 92.69 91 ALA A O 1
ATOM 704 N N . ALA A 1 92 ? -6.089 7.633 14.729 1.00 93.12 92 ALA A N 1
ATOM 705 C CA . ALA A 1 92 ? -6.468 6.547 15.626 1.00 93.12 92 ALA A CA 1
ATOM 706 C C . ALA A 1 92 ? -6.267 6.940 17.098 1.00 93.12 92 ALA A C 1
ATOM 708 O O . ALA A 1 92 ? -7.177 6.774 17.903 1.00 93.12 92 ALA A O 1
ATOM 709 N N . ALA A 1 93 ? -5.123 7.544 17.438 1.00 91.56 93 ALA A N 1
ATOM 710 C CA . ALA A 1 93 ? -4.818 7.984 18.802 1.00 91.56 93 ALA A CA 1
ATOM 711 C C . ALA A 1 93 ? -5.776 9.073 19.324 1.00 91.56 93 ALA A C 1
ATOM 713 O O . ALA A 1 93 ? -6.012 9.167 20.526 1.00 91.56 93 ALA A O 1
ATOM 714 N N . ALA A 1 94 ? -6.351 9.881 18.428 1.00 88.69 94 ALA A N 1
ATOM 715 C CA . ALA A 1 94 ? -7.343 10.900 18.770 1.00 88.69 94 ALA A CA 1
ATOM 716 C C . ALA A 1 94 ? -8.758 10.335 19.020 1.00 88.69 94 ALA A C 1
ATOM 718 O O . ALA A 1 94 ? -9.660 11.092 19.383 1.00 88.69 94 ALA A O 1
ATOM 719 N N . THR A 1 95 ? -8.972 9.030 18.823 1.00 82.19 95 THR A N 1
ATOM 720 C CA . THR A 1 95 ? -10.293 8.392 18.871 1.00 82.19 95 THR A CA 1
ATOM 721 C C . THR A 1 95 ? -10.315 7.261 19.903 1.00 82.19 95 THR A C 1
ATOM 723 O O . THR A 1 95 ? -9.414 6.430 19.955 1.00 82.19 95 THR A O 1
ATOM 726 N N . ALA A 1 96 ? -11.360 7.188 20.734 1.00 71.88 96 ALA A N 1
ATOM 727 C CA . ALA A 1 96 ? -11.498 6.105 21.709 1.00 71.88 96 ALA A CA 1
ATOM 728 C C . ALA A 1 96 ? -11.748 4.737 21.023 1.00 71.88 96 ALA A C 1
ATOM 730 O O . ALA A 1 96 ? -12.403 4.677 19.975 1.00 71.88 96 ALA A O 1
ATOM 731 N N . PRO A 1 97 ? -11.280 3.614 21.602 1.00 60.62 97 PRO A N 1
ATOM 732 C CA . PRO A 1 97 ? -11.625 2.273 21.127 1.00 60.62 97 PRO A CA 1
ATOM 733 C C . PRO A 1 97 ? -13.151 2.037 21.072 1.00 60.62 97 PRO A C 1
ATOM 735 O O . PRO A 1 97 ? -13.880 2.609 21.883 1.00 60.62 97 PRO A O 1
ATOM 738 N N . PRO A 1 98 ? -13.661 1.190 20.155 1.00 54.94 98 PRO A N 1
ATOM 739 C CA . PRO A 1 98 ? -12.925 0.383 19.175 1.00 54.94 98 PRO A CA 1
ATOM 740 C C . PRO A 1 98 ? -12.519 1.156 17.905 1.00 54.94 98 PRO A C 1
ATOM 742 O O . PRO A 1 98 ? -11.828 0.604 17.057 1.00 54.94 98 PRO A O 1
ATOM 745 N N . ALA A 1 99 ? -12.917 2.428 17.772 1.00 62.03 99 ALA A N 1
ATOM 746 C CA . ALA A 1 99 ? -12.615 3.267 16.608 1.00 62.03 99 ALA A CA 1
ATOM 747 C C . ALA A 1 99 ? -11.160 3.786 16.571 1.00 62.03 99 ALA A C 1
ATOM 749 O O . ALA A 1 99 ? -10.708 4.255 15.532 1.00 62.03 99 ALA A O 1
ATOM 750 N N . GLY A 1 100 ? -10.408 3.649 17.669 1.00 71.31 100 GLY A N 1
ATOM 751 C CA . GLY A 1 100 ? -8.964 3.918 17.744 1.00 71.31 100 GLY A CA 1
ATOM 752 C C . GLY A 1 100 ? -8.068 2.870 17.064 1.00 71.31 100 GLY A C 1
ATOM 753 O O . GLY A 1 100 ? -6.893 2.757 17.404 1.00 71.31 100 GLY A O 1
ATOM 754 N N . HIS A 1 101 ? -8.609 2.067 16.145 1.00 86.19 101 HIS A N 1
ATOM 755 C CA . HIS A 1 101 ? -7.827 1.153 15.315 1.00 86.19 101 HIS A CA 1
ATOM 756 C C . HIS A 1 101 ? -7.122 1.919 14.187 1.00 86.19 101 HIS A C 1
ATOM 758 O O . HIS A 1 101 ? -7.680 2.842 13.594 1.00 86.19 101 HIS A O 1
ATOM 764 N N . VAL A 1 102 ? -5.894 1.506 13.883 1.00 95.31 102 VAL A N 1
ATOM 765 C CA . VAL A 1 102 ? -5.104 2.029 12.767 1.00 95.31 102 VAL A CA 1
ATOM 766 C C . VAL A 1 102 ? -5.349 1.132 11.564 1.00 95.31 102 VAL A C 1
ATOM 768 O O . VAL A 1 102 ? -4.955 -0.033 11.589 1.00 95.31 102 VAL A O 1
ATOM 771 N N . SER A 1 103 ? -5.977 1.666 10.518 1.00 96.56 103 SER A N 1
ATOM 772 C CA . SER A 1 103 ? -6.231 0.910 9.293 1.00 96.56 103 SER A CA 1
ATOM 773 C C . SER A 1 103 ? -4.922 0.403 8.686 1.00 96.56 103 SER A C 1
ATOM 775 O O . SER A 1 103 ? -3.906 1.105 8.648 1.00 96.56 103 SER A O 1
ATOM 777 N N . SER A 1 104 ? -4.967 -0.804 8.125 1.00 98.31 104 SER A N 1
ATOM 778 C CA . SER A 1 104 ? -3.922 -1.275 7.219 1.00 98.31 104 SER A CA 1
ATOM 779 C C . SER A 1 104 ? -3.868 -0.398 5.969 1.00 98.31 104 SER A C 1
ATOM 781 O O . SER A 1 104 ? -4.867 0.205 5.569 1.00 98.31 104 SER A O 1
ATOM 783 N N . VAL A 1 105 ? -2.718 -0.354 5.306 1.00 98.50 105 VAL A N 1
ATOM 784 C CA . VAL A 1 105 ? -2.570 0.360 4.030 1.00 98.50 105 VAL A CA 1
ATOM 785 C C . VAL A 1 105 ? -2.404 -0.625 2.881 1.00 98.50 105 VAL A C 1
ATOM 787 O O . VAL A 1 105 ? -1.819 -1.691 3.058 1.00 98.50 105 VAL A O 1
ATOM 790 N N . GLN A 1 106 ? -2.911 -0.263 1.705 1.00 98.75 106 GLN A N 1
ATOM 791 C CA . GLN A 1 106 ? -2.670 -0.974 0.451 1.00 98.75 106 GLN A CA 1
ATOM 792 C C . GLN A 1 106 ? -1.982 -0.050 -0.559 1.00 98.75 106 GLN A C 1
ATOM 794 O O . GLN A 1 106 ? -2.299 1.141 -0.623 1.00 98.75 106 GLN A O 1
ATOM 799 N N . GLY A 1 107 ? -1.094 -0.606 -1.382 1.00 96.62 107 GLY A N 1
ATOM 800 C CA . GLY A 1 107 ? -0.377 0.127 -2.426 1.00 96.62 107 GLY A CA 1
ATOM 801 C C . GLY A 1 107 ? 1.103 0.323 -2.080 1.00 96.62 107 GLY A C 1
ATOM 802 O O . GLY A 1 107 ? 1.614 -0.303 -1.158 1.00 96.62 107 GLY A O 1
ATOM 803 N N . ASN A 1 108 ? 1.832 1.187 -2.778 1.00 97.00 108 ASN A N 1
ATOM 804 C CA . ASN A 1 108 ? 1.422 1.980 -3.944 1.00 97.00 108 ASN A CA 1
ATOM 805 C C . ASN A 1 108 ? 2.551 2.059 -4.980 1.00 97.00 108 ASN A C 1
ATOM 807 O O . ASN A 1 108 ? 2.950 3.146 -5.399 1.00 97.00 108 ASN A O 1
ATOM 811 N N . LEU A 1 109 ? 3.108 0.905 -5.359 1.00 97.19 109 LEU A N 1
ATOM 812 C CA . LEU A 1 109 ? 4.162 0.854 -6.373 1.00 97.19 109 LEU A CA 1
ATOM 813 C C . LEU A 1 109 ? 3.663 1.458 -7.700 1.00 97.19 109 LEU A C 1
ATOM 815 O O . LEU A 1 109 ? 2.533 1.195 -8.120 1.00 97.19 109 LEU A O 1
ATOM 819 N N . ASP A 1 110 ? 4.499 2.260 -8.362 1.00 94.75 110 ASP A N 1
ATOM 820 C CA . ASP A 1 110 ? 4.171 2.815 -9.676 1.00 94.75 110 ASP A CA 1
ATOM 821 C C . ASP A 1 110 ? 4.178 1.703 -10.736 1.00 94.75 110 ASP A C 1
ATOM 823 O O . ASP A 1 110 ? 5.207 1.077 -10.996 1.00 94.75 110 ASP A O 1
ATOM 827 N N . VAL A 1 111 ? 3.028 1.484 -11.377 1.00 93.31 111 VAL A N 1
ATOM 828 C CA . VAL A 1 111 ? 2.852 0.484 -12.439 1.00 93.31 111 VAL A CA 1
ATOM 829 C C . VAL A 1 111 ? 3.797 0.705 -13.624 1.00 93.31 111 VAL A C 1
ATOM 831 O O . VAL A 1 111 ? 4.165 -0.254 -14.299 1.00 93.31 111 VAL A O 1
ATOM 834 N N . LYS A 1 112 ? 4.250 1.945 -13.863 1.00 92.06 112 LYS A N 1
ATOM 835 C CA . LYS A 1 112 ? 5.192 2.263 -14.948 1.00 92.06 112 LYS A CA 1
ATOM 836 C C . LYS A 1 112 ? 6.526 1.541 -14.810 1.00 92.06 112 LYS A C 1
ATOM 838 O O . LYS A 1 112 ? 7.136 1.217 -15.822 1.00 92.06 112 LYS A O 1
ATOM 843 N N . LEU A 1 113 ? 6.950 1.237 -13.582 1.00 93.12 113 LEU A N 1
ATOM 844 C CA . LEU A 1 113 ? 8.185 0.489 -13.324 1.00 93.12 113 LEU A CA 1
ATOM 845 C C . LEU A 1 113 ? 8.121 -0.944 -13.865 1.00 93.12 113 LEU A C 1
ATOM 847 O O . LEU A 1 113 ? 9.156 -1.557 -14.100 1.00 93.12 113 LEU A O 1
ATOM 851 N N . LEU A 1 114 ? 6.910 -1.467 -14.078 1.00 94.19 114 LEU A N 1
ATOM 852 C CA . LEU A 1 114 ? 6.676 -2.820 -14.574 1.00 94.19 114 LEU A CA 1
ATOM 853 C C . LEU A 1 114 ? 6.489 -2.867 -16.093 1.00 94.19 114 LEU A C 1
ATOM 855 O O . LEU A 1 114 ? 6.215 -3.934 -16.633 1.00 94.19 114 LEU A O 1
ATOM 859 N N . GLN A 1 115 ? 6.585 -1.738 -16.796 1.00 91.25 115 GLN A N 1
ATOM 860 C CA . GLN A 1 115 ? 6.381 -1.681 -18.242 1.00 91.25 115 GLN A CA 1
ATOM 861 C C . GLN A 1 115 ? 7.635 -2.097 -19.005 1.00 91.25 115 GLN A C 1
ATOM 863 O O . GLN A 1 115 ? 8.761 -1.827 -18.590 1.00 91.25 115 GLN A O 1
ATOM 868 N N . ARG A 1 116 ? 7.426 -2.751 -20.152 1.00 82.00 116 ARG A N 1
ATOM 869 C CA . ARG A 1 116 ? 8.512 -3.061 -21.088 1.00 82.00 116 ARG A CA 1
ATOM 870 C C . ARG A 1 116 ? 9.140 -1.765 -21.582 1.00 82.00 116 ARG A C 1
ATOM 872 O O . ARG A 1 116 ? 8.420 -0.831 -21.937 1.00 82.00 116 ARG A O 1
ATOM 879 N N . THR A 1 117 ? 10.459 -1.737 -21.714 1.00 72.94 117 THR A N 1
ATOM 880 C CA . THR A 1 117 ? 11.099 -0.725 -22.552 1.00 72.94 117 THR A CA 1
ATOM 881 C C . THR A 1 117 ? 11.185 -1.231 -23.973 1.00 72.94 117 THR A C 1
ATOM 883 O O . THR A 1 117 ? 11.712 -2.305 -24.246 1.00 72.94 117 THR A O 1
ATOM 886 N N . GLU A 1 118 ? 10.667 -0.440 -24.906 1.00 66.50 118 GLU A N 1
ATOM 887 C CA . GLU A 1 118 ? 10.716 -0.817 -26.315 1.00 66.50 118 GLU A CA 1
ATOM 888 C C . GLU A 1 118 ? 12.133 -0.656 -26.895 1.00 66.50 118 GLU A C 1
ATOM 890 O O . GLU A 1 118 ? 12.410 -1.249 -27.927 1.00 66.50 118 GLU A O 1
ATOM 895 N N . ASN A 1 119 ? 13.046 0.084 -26.235 1.00 57.81 119 ASN A N 1
ATOM 896 C CA . ASN A 1 119 ? 14.389 0.392 -26.764 1.00 57.81 119 ASN A CA 1
ATOM 897 C C . ASN A 1 119 ? 15.487 0.661 -25.702 1.00 57.81 119 ASN A C 1
ATOM 899 O O . ASN A 1 119 ? 16.394 1.449 -25.962 1.00 57.81 119 ASN A O 1
ATOM 903 N N . GLY A 1 120 ? 15.426 0.071 -24.499 1.00 54.22 120 GLY A N 1
ATOM 904 C CA . GLY A 1 120 ? 16.466 0.290 -23.472 1.00 54.22 120 GLY A CA 1
ATOM 905 C C . GLY A 1 120 ? 16.627 1.763 -23.066 1.00 54.22 120 GLY A C 1
ATOM 906 O O . GLY A 1 120 ? 17.744 2.272 -22.989 1.00 54.22 120 GLY A O 1
ATOM 907 N N . GLY A 1 121 ? 15.499 2.462 -22.892 1.00 55.75 121 GLY A N 1
ATOM 908 C CA . GLY A 1 121 ? 15.454 3.889 -22.578 1.00 55.75 121 GLY A CA 1
ATOM 909 C C . GLY A 1 121 ? 16.337 4.268 -21.385 1.00 55.75 121 GLY A C 1
ATOM 910 O O . GLY A 1 121 ? 16.491 3.510 -20.431 1.00 55.75 121 GLY A O 1
ATOM 911 N N . ALA A 1 122 ? 16.914 5.471 -21.437 1.00 57.94 122 ALA A N 1
ATOM 912 C CA . ALA A 1 122 ? 17.815 6.001 -20.407 1.0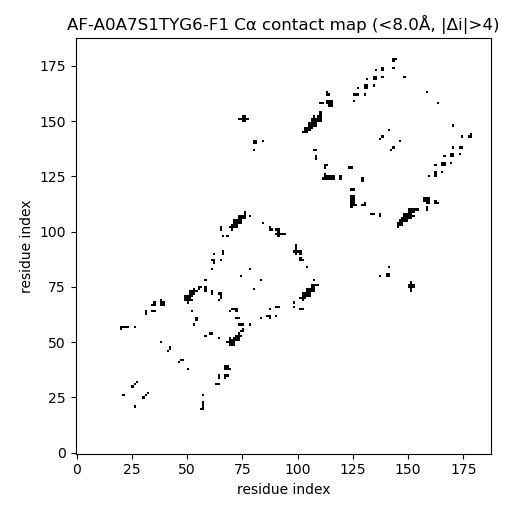0 57.94 122 ALA A CA 1
ATOM 913 C C . ALA A 1 122 ? 17.138 6.254 -19.040 1.00 57.94 122 ALA A C 1
ATOM 915 O O . ALA A 1 122 ? 17.798 6.705 -18.107 1.00 57.94 122 ALA A O 1
ATOM 916 N N . ASP A 1 123 ? 15.832 6.003 -18.930 1.00 64.88 123 ASP A N 1
ATOM 917 C CA . ASP A 1 123 ? 15.039 6.136 -17.709 1.00 64.88 123 ASP A CA 1
ATOM 918 C C . ASP A 1 123 ? 15.079 4.883 -16.817 1.00 64.88 123 ASP A C 1
ATOM 920 O O . ASP A 1 123 ? 14.576 4.929 -15.695 1.00 64.88 123 ASP A O 1
ATOM 924 N N . GLY A 1 124 ? 15.694 3.786 -17.282 1.00 62.28 124 GLY A N 1
ATOM 925 C CA . GLY A 1 124 ? 15.835 2.549 -16.508 1.00 62.28 124 GLY A CA 1
ATOM 926 C C . GLY A 1 124 ? 14.519 1.789 -16.306 1.00 62.28 124 GLY A C 1
ATOM 927 O O . GLY A 1 124 ? 14.454 0.847 -15.519 1.00 62.28 124 GLY A O 1
ATOM 928 N N . LEU A 1 125 ? 13.446 2.163 -17.007 1.00 72.06 125 LEU A N 1
ATOM 929 C CA . LEU A 1 125 ? 12.219 1.375 -16.976 1.00 72.06 125 LEU A CA 1
ATOM 930 C C . LEU A 1 125 ? 12.497 -0.032 -17.527 1.00 72.06 125 LEU A C 1
ATOM 932 O O . LEU A 1 125 ? 13.391 -0.249 -18.348 1.00 72.06 125 LEU A O 1
ATOM 936 N N . GLY A 1 126 ? 11.740 -1.019 -17.068 1.00 75.00 126 GLY A N 1
ATOM 937 C CA . GLY A 1 126 ? 11.921 -2.386 -17.540 1.00 75.00 126 GLY A CA 1
ATOM 938 C C . GLY A 1 126 ? 13.060 -3.176 -16.875 1.00 75.00 126 GLY A C 1
ATOM 939 O O . GLY A 1 126 ? 13.322 -4.300 -17.299 1.00 75.00 126 GLY A O 1
ATOM 940 N N . ASP A 1 127 ? 13.743 -2.615 -15.869 1.00 88.88 127 ASP A N 1
ATOM 941 C CA . ASP A 1 127 ? 14.842 -3.266 -15.142 1.00 88.88 127 ASP A CA 1
ATOM 942 C C . ASP A 1 127 ? 14.370 -3.859 -13.802 1.00 88.88 127 ASP A C 1
ATOM 944 O O . ASP A 1 127 ? 13.835 -3.165 -12.932 1.00 88.88 127 ASP A O 1
ATOM 948 N N . GLU A 1 128 ? 14.624 -5.154 -13.605 1.00 94.38 128 GLU A N 1
ATOM 949 C CA . GLU A 1 128 ? 14.342 -5.872 -12.361 1.00 94.38 128 GLU A CA 1
ATOM 950 C C . GLU A 1 128 ? 15.020 -5.244 -11.138 1.00 94.38 128 GLU A C 1
ATOM 952 O O . GLU A 1 128 ? 14.437 -5.243 -10.054 1.00 94.38 128 GLU A O 1
ATOM 957 N N . ALA A 1 129 ? 16.228 -4.690 -11.291 1.00 94.44 129 ALA A N 1
ATOM 958 C CA . ALA A 1 129 ? 16.941 -4.032 -10.200 1.00 94.44 129 ALA A CA 1
ATOM 959 C C . ALA A 1 129 ? 16.207 -2.769 -9.722 1.00 94.44 129 ALA A C 1
ATOM 961 O O . ALA A 1 129 ? 16.154 -2.496 -8.522 1.00 94.44 129 ALA A O 1
ATOM 962 N N . ILE A 1 130 ? 15.585 -2.030 -10.645 1.00 94.31 130 ILE A N 1
ATOM 963 C CA . ILE A 1 130 ? 14.801 -0.832 -10.325 1.00 94.31 130 ILE A CA 1
ATOM 964 C C . ILE A 1 130 ? 13.486 -1.214 -9.647 1.00 94.31 130 ILE A C 1
ATOM 966 O O . ILE A 1 130 ? 13.105 -0.587 -8.656 1.00 94.31 130 ILE A O 1
ATOM 970 N N . VAL A 1 131 ? 12.827 -2.281 -10.110 1.00 96.94 131 VAL A N 1
ATOM 971 C CA . VAL A 1 131 ? 11.646 -2.837 -9.431 1.00 96.94 131 VAL A CA 1
ATOM 972 C C . VAL A 1 131 ? 11.997 -3.259 -8.004 1.00 96.94 131 VAL A C 1
ATOM 974 O O . VAL A 1 131 ? 11.293 -2.879 -7.068 1.00 96.94 131 VAL A O 1
ATOM 977 N N . ARG A 1 132 ? 13.113 -3.977 -7.821 1.00 98.19 132 ARG A N 1
ATOM 978 C CA . ARG A 1 132 ? 13.592 -4.419 -6.504 1.00 98.19 132 ARG A CA 1
ATOM 979 C C . ARG A 1 132 ? 13.830 -3.247 -5.558 1.00 98.19 132 ARG A C 1
ATOM 981 O O . ARG A 1 132 ? 13.242 -3.204 -4.480 1.00 98.19 1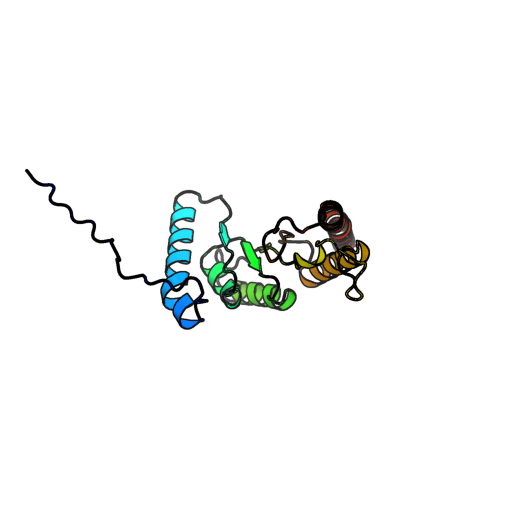32 ARG A O 1
ATOM 988 N N . ALA A 1 133 ? 14.600 -2.254 -5.999 1.00 97.69 133 ALA A N 1
ATOM 989 C CA . ALA A 1 133 ? 14.890 -1.061 -5.209 1.00 97.69 133 ALA A CA 1
ATOM 990 C C . ALA A 1 133 ? 13.615 -0.284 -4.828 1.00 97.69 133 ALA A C 1
ATOM 992 O O . ALA A 1 133 ? 13.491 0.211 -3.706 1.00 97.69 133 ALA A O 1
ATOM 993 N N . ALA A 1 134 ? 12.637 -0.195 -5.734 1.00 97.12 134 ALA A N 1
ATOM 994 C CA . ALA A 1 134 ? 11.370 0.475 -5.456 1.00 97.12 134 ALA A CA 1
ATOM 995 C C . ALA A 1 134 ? 10.508 -0.278 -4.424 1.00 97.12 134 ALA A C 1
ATOM 997 O O . ALA A 1 134 ? 9.857 0.361 -3.592 1.00 97.12 134 ALA A O 1
ATOM 998 N N . VAL A 1 135 ? 10.523 -1.616 -4.443 1.00 98.50 135 VAL A N 1
ATOM 999 C CA . VAL A 1 135 ? 9.872 -2.455 -3.422 1.00 98.50 135 VAL A CA 1
ATOM 1000 C C . VAL A 1 135 ? 10.549 -2.300 -2.065 1.00 98.50 135 VAL A C 1
ATOM 1002 O O . VAL A 1 135 ? 9.859 -2.095 -1.066 1.00 98.50 135 VAL A O 1
ATOM 1005 N N . GLU A 1 136 ? 11.881 -2.344 -2.021 1.00 98.50 136 GLU A N 1
ATOM 1006 C CA . GLU A 1 136 ? 12.655 -2.138 -0.793 1.00 98.50 136 GLU A CA 1
ATOM 1007 C C . GLU A 1 136 ? 12.361 -0.770 -0.169 1.00 98.50 136 GLU A C 1
ATOM 1009 O O . GLU A 1 136 ? 12.087 -0.688 1.028 1.00 98.50 136 GLU A O 1
ATOM 1014 N N . ALA A 1 137 ? 12.329 0.295 -0.977 1.00 98.12 137 ALA A N 1
ATOM 1015 C CA . ALA A 1 137 ? 11.966 1.633 -0.513 1.00 98.12 137 ALA A CA 1
ATOM 1016 C C . ALA A 1 137 ? 10.532 1.682 0.039 1.00 98.12 137 ALA A C 1
ATOM 1018 O O . ALA A 1 137 ? 10.298 2.215 1.123 1.00 98.12 137 ALA A O 1
ATOM 1019 N N . MET A 1 138 ? 9.570 1.078 -0.667 1.00 98.12 138 MET A N 1
ATOM 1020 C CA . MET A 1 138 ? 8.182 1.000 -0.207 1.00 98.12 138 MET A CA 1
ATOM 1021 C C . MET A 1 138 ? 8.070 0.292 1.151 1.00 98.12 138 MET A C 1
ATOM 1023 O O . MET A 1 138 ? 7.387 0.797 2.043 1.00 98.12 138 MET A O 1
ATOM 1027 N N . LEU A 1 139 ? 8.744 -0.848 1.321 1.00 98.38 139 LEU A N 1
ATOM 1028 C CA . LEU A 1 139 ? 8.747 -1.608 2.572 1.00 98.38 139 LEU A CA 1
ATOM 1029 C C . LEU A 1 139 ? 9.478 -0.868 3.698 1.00 98.38 139 LEU A C 1
ATOM 1031 O O . LEU A 1 139 ? 9.007 -0.887 4.833 1.00 98.38 139 LEU A O 1
ATOM 1035 N N . ALA A 1 140 ? 10.569 -0.162 3.398 1.00 97.94 140 ALA A N 1
ATOM 1036 C CA . ALA A 1 140 ? 11.272 0.670 4.371 1.00 97.94 140 ALA A CA 1
ATOM 1037 C C . ALA A 1 140 ? 10.401 1.828 4.893 1.00 97.94 140 ALA A C 1
ATOM 1039 O O . ALA A 1 140 ? 10.450 2.150 6.078 1.00 97.94 140 ALA A O 1
ATOM 1040 N N . GLU A 1 141 ? 9.580 2.443 4.034 1.00 97.62 141 GLU A N 1
ATOM 1041 C CA . GLU A 1 141 ? 8.693 3.551 4.416 1.00 97.62 141 GLU A CA 1
ATOM 1042 C C . GLU A 1 141 ? 7.410 3.099 5.130 1.00 97.62 141 GLU A C 1
ATOM 1044 O O . GLU A 1 141 ? 6.886 3.820 5.982 1.00 97.62 141 GLU A O 1
ATOM 1049 N N . LEU A 1 142 ? 6.856 1.943 4.750 1.00 97.19 142 LEU A N 1
ATOM 1050 C CA . LEU A 1 142 ? 5.553 1.473 5.239 1.00 97.19 142 LEU A CA 1
ATOM 1051 C C . LEU A 1 142 ? 5.641 0.425 6.345 1.00 97.19 142 LEU A C 1
ATOM 1053 O O . LEU A 1 142 ? 4.633 0.216 7.031 1.00 97.19 142 LEU A O 1
ATOM 1057 N N . GLY A 1 143 ? 6.798 -0.219 6.497 1.00 97.19 143 GLY A N 1
ATOM 1058 C CA . GLY A 1 143 ? 6.983 -1.414 7.311 1.00 97.19 143 GLY A CA 1
ATOM 1059 C C . GLY A 1 143 ? 6.298 -2.655 6.715 1.00 97.19 143 GLY A C 1
ATOM 1060 O O . GLY A 1 143 ? 5.414 -2.536 5.859 1.00 97.19 143 GLY A O 1
ATOM 1061 N N . PRO A 1 144 ? 6.666 -3.862 7.179 1.00 96.69 144 PRO A N 1
ATOM 1062 C CA . PRO A 1 144 ? 6.122 -5.111 6.650 1.00 96.69 144 PRO A CA 1
ATOM 1063 C C . PRO A 1 144 ? 4.749 -5.471 7.245 1.00 96.69 144 PRO A C 1
ATOM 1065 O O . PRO A 1 144 ? 4.022 -6.285 6.684 1.00 96.69 144 PRO A O 1
ATOM 1068 N N . GLN A 1 145 ? 4.371 -4.872 8.380 1.00 95.69 145 GLN A N 1
ATOM 1069 C CA . GLN A 1 145 ? 3.123 -5.173 9.084 1.00 95.69 145 GLN A CA 1
ATOM 1070 C C . GLN A 1 145 ? 1.974 -4.255 8.660 1.00 95.69 145 GLN A C 1
ATOM 1072 O O . GLN A 1 145 ? 2.158 -3.071 8.376 1.00 95.69 145 GLN A O 1
ATOM 1077 N N . SER A 1 146 ? 0.746 -4.786 8.674 1.00 96.62 146 SER A N 1
ATOM 1078 C CA . SER A 1 146 ? -0.470 -4.040 8.295 1.00 96.62 146 SER A CA 1
ATOM 1079 C C . SER A 1 146 ? -0.349 -3.362 6.918 1.00 96.62 146 SER A C 1
ATOM 1081 O O . SER A 1 146 ? -0.784 -2.219 6.734 1.00 96.62 146 SER A O 1
ATOM 1083 N N . LEU A 1 147 ? 0.323 -4.037 5.979 1.00 98.25 147 LEU A N 1
ATOM 1084 C CA . LEU A 1 147 ? 0.558 -3.618 4.600 1.00 98.25 147 LEU A CA 1
ATOM 1085 C C . LEU A 1 147 ? 0.041 -4.702 3.651 1.00 98.25 147 LEU A C 1
ATOM 1087 O O . LEU A 1 147 ? 0.406 -5.866 3.777 1.00 98.25 147 LEU A O 1
ATOM 1091 N N . ILE A 1 148 ? -0.756 -4.302 2.665 1.00 98.56 148 ILE A N 1
ATOM 1092 C CA . ILE A 1 148 ? -1.054 -5.103 1.478 1.00 98.56 148 ILE A CA 1
ATOM 1093 C C . ILE A 1 148 ? -0.274 -4.479 0.319 1.00 98.56 148 ILE A C 1
ATOM 1095 O O . ILE A 1 148 ? -0.679 -3.452 -0.234 1.00 98.56 148 ILE A O 1
ATOM 1099 N N . ALA A 1 149 ? 0.868 -5.069 -0.033 1.00 98.38 149 ALA A N 1
ATOM 1100 C CA . ALA A 1 149 ? 1.655 -4.598 -1.166 1.00 98.38 149 ALA A CA 1
ATOM 1101 C C . ALA A 1 149 ? 0.819 -4.697 -2.449 1.00 98.38 149 ALA A C 1
ATOM 1103 O O . ALA A 1 149 ? 0.268 -5.747 -2.778 1.00 98.38 149 ALA A O 1
ATOM 1104 N N . ASN A 1 150 ? 0.685 -3.577 -3.151 1.00 98.44 150 ASN A N 1
ATOM 1105 C CA . ASN A 1 150 ? -0.071 -3.492 -4.392 1.00 98.44 150 ASN A CA 1
ATOM 1106 C C . ASN A 1 150 ? 0.452 -2.312 -5.221 1.00 98.44 150 ASN A C 1
ATOM 1108 O O . ASN A 1 150 ? 1.259 -1.500 -4.756 1.00 98.44 150 ASN A O 1
ATOM 1112 N N . LEU A 1 151 ? -0.037 -2.204 -6.445 1.00 97.06 151 LEU A N 1
ATOM 1113 C CA . LEU A 1 151 ? 0.217 -1.069 -7.312 1.00 97.06 151 LEU A CA 1
ATOM 1114 C C . LEU A 1 151 ? -0.642 0.130 -6.886 1.00 97.06 151 LEU A C 1
ATOM 1116 O O . LEU A 1 151 ? -1.716 -0.027 -6.303 1.00 97.06 151 LEU A O 1
ATOM 1120 N N . GLY A 1 152 ? -0.182 1.341 -7.197 1.00 92.31 152 GLY A N 1
ATOM 1121 C CA . GLY A 1 152 ? -0.982 2.562 -7.040 1.00 92.31 152 GLY A CA 1
ATOM 1122 C C . GLY A 1 152 ? -2.030 2.750 -8.147 1.00 92.31 152 GLY A C 1
ATOM 1123 O O . GLY A 1 152 ? -2.926 3.588 -8.023 1.00 92.31 152 GLY A O 1
ATOM 1124 N N . GLU A 1 153 ? -1.929 1.967 -9.225 1.00 90.88 153 GLU A N 1
ATOM 1125 C CA . GLU A 1 153 ? -2.816 1.966 -10.389 1.00 90.88 153 GLU A CA 1
ATOM 1126 C C . GLU A 1 153 ? -3.005 0.544 -10.934 1.00 90.88 153 GLU A C 1
ATOM 1128 O O . GLU A 1 153 ? -2.226 -0.357 -10.639 1.00 90.88 153 GLU A O 1
ATOM 1133 N N . GLY A 1 154 ? -4.045 0.329 -11.741 1.00 91.38 154 GLY A N 1
ATOM 1134 C CA . GLY A 1 154 ? -4.272 -0.968 -12.380 1.00 91.38 154 GLY A CA 1
ATOM 1135 C C . GLY A 1 154 ? -3.273 -1.252 -13.503 1.00 91.38 154 GLY A C 1
ATOM 1136 O O . GLY A 1 154 ? -2.826 -0.332 -14.188 1.00 91.38 154 GLY A O 1
ATOM 1137 N N . LEU A 1 155 ? -2.983 -2.536 -13.724 1.00 92.25 155 LEU A N 1
ATOM 1138 C CA . LEU A 1 155 ? -2.255 -3.002 -14.906 1.00 92.25 155 LEU A CA 1
ATOM 1139 C C . LEU A 1 155 ? -2.986 -2.582 -16.189 1.00 92.25 155 LEU A C 1
ATOM 1141 O O . LEU A 1 155 ? -4.218 -2.587 -16.251 1.00 92.25 155 LEU A O 1
ATOM 1145 N N . THR A 1 156 ? -2.218 -2.244 -17.220 1.00 90.50 156 THR A N 1
ATOM 1146 C CA . THR A 1 156 ? -2.730 -1.753 -18.508 1.00 90.50 156 THR A CA 1
ATOM 1147 C C . THR A 1 156 ? -2.521 -2.742 -19.655 1.00 90.50 156 THR A C 1
ATOM 1149 O O . THR A 1 156 ? -2.994 -2.504 -20.766 1.00 90.50 156 THR A O 1
ATOM 1152 N N . GLY A 1 157 ? -1.821 -3.852 -19.401 1.00 91.38 157 GLY A N 1
ATOM 1153 C CA . GLY A 1 157 ? -1.431 -4.846 -20.403 1.00 91.38 157 GLY A CA 1
ATOM 1154 C C . GLY A 1 157 ? -0.118 -4.510 -21.117 1.00 91.38 157 GLY A C 1
ATOM 1155 O O . GLY A 1 157 ? 0.319 -5.269 -21.980 1.00 91.38 157 GLY A O 1
ATOM 1156 N N . LYS A 1 158 ? 0.518 -3.388 -20.759 1.00 90.12 158 LYS A N 1
ATOM 1157 C CA . LYS A 1 158 ? 1.855 -2.990 -21.236 1.00 90.12 158 LYS A CA 1
ATOM 1158 C C . LYS A 1 158 ? 2.978 -3.533 -20.355 1.00 90.12 158 LYS A C 1
ATOM 1160 O O . LYS A 1 158 ? 4.154 -3.419 -20.701 1.00 90.12 158 LYS A O 1
ATOM 1165 N N . GLU A 1 159 ? 2.610 -4.070 -19.201 1.00 92.94 159 GLU A N 1
ATOM 1166 C CA . GLU A 1 159 ? 3.543 -4.555 -18.204 1.00 92.94 159 GLU A CA 1
ATOM 1167 C C . GLU A 1 159 ? 4.199 -5.866 -18.650 1.00 92.94 159 GLU A C 1
ATOM 1169 O O . GLU A 1 159 ? 3.576 -6.718 -19.289 1.00 92.94 159 GLU A O 1
ATOM 1174 N N . ASP A 1 160 ? 5.483 -6.018 -18.336 1.00 93.56 160 ASP A N 1
ATOM 1175 C CA . ASP A 1 160 ? 6.216 -7.257 -18.539 1.00 93.56 160 ASP A CA 1
ATOM 1176 C C . ASP A 1 160 ? 5.870 -8.241 -17.409 1.00 93.56 160 ASP A C 1
ATOM 1178 O O . ASP A 1 160 ? 6.150 -7.942 -16.242 1.00 93.56 160 ASP A O 1
ATOM 1182 N N . PRO A 1 161 ? 5.314 -9.431 -17.710 1.00 95.31 161 PRO A N 1
ATOM 1183 C CA . PRO A 1 161 ? 5.064 -10.453 -16.698 1.00 95.31 161 PRO A CA 1
ATOM 1184 C C . PRO A 1 161 ? 6.297 -10.807 -15.861 1.00 95.31 161 PRO A C 1
ATOM 1186 O O . PRO A 1 161 ? 6.149 -11.131 -14.685 1.00 95.31 161 PRO A O 1
ATOM 1189 N N . LYS A 1 162 ? 7.509 -10.712 -16.429 1.00 95.75 162 LYS A N 1
ATOM 1190 C CA . LYS A 1 162 ? 8.749 -10.953 -15.687 1.00 95.75 162 LYS A CA 1
ATOM 1191 C C . LYS A 1 162 ? 8.941 -9.926 -14.572 1.00 95.75 162 LYS A C 1
ATOM 1193 O O . LYS A 1 162 ? 9.227 -10.307 -13.448 1.00 95.75 162 LYS A O 1
ATOM 1198 N N . LEU A 1 163 ? 8.710 -8.646 -14.854 1.00 96.25 163 LEU A N 1
ATOM 1199 C CA . LEU A 1 163 ? 8.836 -7.572 -13.864 1.00 96.25 163 LEU A CA 1
ATOM 1200 C C . LEU A 1 163 ? 7.728 -7.630 -12.815 1.00 96.25 163 LEU A C 1
ATOM 1202 O O . LEU A 1 163 ? 7.970 -7.339 -11.647 1.00 96.25 163 LEU A O 1
ATOM 1206 N N . VAL A 1 164 ? 6.523 -8.049 -13.211 1.00 97.31 164 VAL A N 1
ATOM 1207 C CA . VAL A 1 164 ? 5.436 -8.339 -12.264 1.00 97.31 164 VAL A CA 1
ATOM 1208 C C . VAL A 1 164 ? 5.846 -9.466 -11.311 1.00 97.31 164 VAL A C 1
ATOM 1210 O O . VAL A 1 164 ? 5.635 -9.344 -10.106 1.00 97.31 164 VAL A O 1
ATOM 1213 N N . GLN A 1 165 ? 6.473 -10.530 -11.822 1.00 98.25 165 GLN A N 1
ATOM 1214 C CA . GLN A 1 165 ? 7.011 -11.604 -10.986 1.00 98.25 165 GLN A CA 1
ATOM 1215 C C . GLN A 1 165 ? 8.111 -11.079 -10.053 1.00 98.25 165 GLN A C 1
ATOM 1217 O O . GLN A 1 165 ? 8.043 -11.320 -8.852 1.00 98.25 165 GLN A O 1
ATOM 1222 N N . THR A 1 166 ? 9.052 -10.274 -10.561 1.00 98.38 166 THR A N 1
ATOM 1223 C CA . THR A 1 166 ? 10.092 -9.630 -9.743 1.00 98.38 166 THR A CA 1
ATOM 1224 C C . THR A 1 166 ? 9.490 -8.788 -8.617 1.00 98.38 166 THR A C 1
ATOM 1226 O O . THR A 1 166 ? 9.974 -8.856 -7.489 1.00 98.38 166 THR A O 1
ATOM 1229 N N . PHE A 1 167 ? 8.427 -8.021 -8.881 1.00 98.44 167 PHE A N 1
ATOM 1230 C CA . PHE A 1 167 ? 7.702 -7.272 -7.851 1.00 98.44 167 PHE A CA 1
ATOM 1231 C C . PHE A 1 167 ? 7.178 -8.197 -6.745 1.00 98.44 167 PHE A C 1
ATOM 1233 O O . PHE A 1 167 ? 7.437 -7.945 -5.569 1.00 98.44 167 PHE A O 1
ATOM 1240 N N . ILE A 1 168 ? 6.476 -9.269 -7.121 1.00 98.69 168 ILE A N 1
ATOM 1241 C CA . ILE A 1 168 ? 5.879 -10.225 -6.178 1.00 98.69 168 ILE A CA 1
ATOM 1242 C C . ILE A 1 168 ? 6.960 -10.915 -5.339 1.00 98.69 168 ILE A C 1
ATOM 1244 O O . ILE A 1 168 ? 6.871 -10.918 -4.111 1.00 98.69 168 ILE A O 1
ATOM 1248 N N . ASP A 1 169 ? 7.991 -11.457 -5.989 1.00 98.81 169 ASP A N 1
ATOM 1249 C CA . ASP A 1 169 ? 9.057 -12.203 -5.316 1.00 98.81 169 ASP A CA 1
ATOM 1250 C C . ASP A 1 169 ? 9.813 -11.304 -4.339 1.00 98.81 169 ASP A C 1
ATOM 1252 O O . ASP A 1 169 ? 10.018 -11.672 -3.185 1.00 98.81 169 ASP A O 1
ATOM 1256 N N . THR A 1 170 ? 10.133 -10.075 -4.753 1.00 98.81 170 THR A N 1
ATOM 1257 C CA . THR A 1 170 ? 10.853 -9.128 -3.891 1.00 98.81 170 THR A CA 1
ATOM 1258 C C . THR A 1 170 ? 10.023 -8.715 -2.681 1.00 98.81 170 THR A C 1
ATOM 1260 O O . THR A 1 170 ? 10.567 -8.578 -1.586 1.00 98.81 170 THR A O 1
ATOM 1263 N N . VAL A 1 171 ? 8.706 -8.527 -2.841 1.00 98.81 171 VAL A N 1
ATOM 1264 C CA . VAL A 1 171 ? 7.821 -8.234 -1.705 1.00 98.81 171 VAL A CA 1
ATOM 1265 C C . VAL A 1 171 ? 7.908 -9.354 -0.673 1.00 98.81 171 VAL A C 1
ATOM 1267 O O . VAL A 1 171 ? 8.097 -9.058 0.507 1.00 98.81 171 VAL A O 1
ATOM 1270 N N . HIS A 1 172 ? 7.802 -10.617 -1.094 1.00 98.81 172 HIS A N 1
ATOM 1271 C CA . HIS A 1 172 ? 7.901 -11.756 -0.180 1.00 98.81 172 HIS A CA 1
ATOM 1272 C C . HIS A 1 172 ? 9.288 -11.837 0.468 1.00 98.81 172 HIS A C 1
ATOM 1274 O O . HIS A 1 172 ? 9.384 -11.765 1.690 1.00 98.81 172 HIS A O 1
ATOM 1280 N N . GLU A 1 173 ? 10.359 -11.876 -0.329 1.00 98.69 173 GLU A N 1
ATOM 1281 C CA . GLU A 1 173 ? 11.743 -12.015 0.150 1.00 98.69 173 GLU A CA 1
ATOM 1282 C C . GLU A 1 173 ? 12.120 -10.936 1.181 1.00 98.69 173 GLU A C 1
ATOM 1284 O O . GLU A 1 173 ? 12.647 -11.228 2.261 1.00 98.69 173 GLU A O 1
ATOM 1289 N N . VAL A 1 174 ? 11.849 -9.666 0.862 1.00 98.62 174 VAL A N 1
ATOM 1290 C CA . VAL A 1 174 ? 12.258 -8.537 1.706 1.00 98.62 174 VAL A CA 1
ATOM 1291 C C . VAL A 1 174 ? 11.383 -8.446 2.951 1.00 98.62 174 VAL A C 1
ATOM 1293 O O . VAL A 1 174 ? 11.914 -8.268 4.050 1.00 98.62 174 VAL A O 1
ATOM 1296 N N . SER A 1 175 ? 10.060 -8.596 2.819 1.00 98.50 175 SER A N 1
ATOM 1297 C CA . SER A 1 175 ? 9.164 -8.512 3.978 1.00 98.50 175 SER A CA 1
ATOM 1298 C C . SER A 1 175 ? 9.391 -9.658 4.964 1.00 98.50 175 SER A C 1
ATOM 1300 O O . SER A 1 175 ? 9.476 -9.395 6.161 1.00 98.50 175 SER A O 1
ATOM 1302 N N . GLU A 1 176 ? 9.601 -10.894 4.501 1.00 98.50 176 GLU A N 1
ATOM 1303 C CA . GLU A 1 176 ? 9.942 -12.031 5.366 1.00 98.50 176 GLU A CA 1
ATOM 1304 C C . GLU A 1 176 ? 11.238 -11.774 6.145 1.00 98.50 176 GLU A C 1
ATOM 1306 O O . GLU A 1 176 ? 11.291 -11.977 7.361 1.00 98.50 176 GLU A O 1
ATOM 1311 N N . SER A 1 177 ? 12.265 -11.250 5.469 1.00 98.19 177 SER A N 1
ATOM 1312 C CA . SER A 1 177 ? 13.535 -10.867 6.095 1.00 98.19 177 SER A CA 1
ATOM 1313 C C . SER A 1 177 ? 13.352 -9.783 7.162 1.00 98.19 177 SER A C 1
ATOM 1315 O O . SER A 1 177 ? 13.926 -9.881 8.249 1.00 98.19 177 SER A O 1
ATOM 1317 N N . MET A 1 178 ? 12.540 -8.755 6.890 1.00 98.06 178 MET A N 1
ATOM 1318 C CA . MET A 1 178 ? 12.232 -7.701 7.864 1.00 98.06 178 MET A CA 1
ATOM 1319 C C . MET A 1 178 ? 11.484 -8.255 9.080 1.00 98.06 178 MET A C 1
ATOM 1321 O O . MET A 1 178 ? 11.883 -7.986 10.211 1.00 98.06 178 MET A O 1
ATOM 1325 N N . ILE A 1 179 ? 10.460 -9.081 8.857 1.00 97.69 179 ILE A N 1
ATOM 1326 C CA . ILE A 1 179 ? 9.651 -9.689 9.921 1.00 97.69 179 ILE A CA 1
ATOM 1327 C C . ILE A 1 179 ? 10.514 -10.586 10.813 1.00 97.69 179 ILE A C 1
ATOM 1329 O O . ILE A 1 179 ? 10.436 -10.501 12.039 1.00 97.69 179 ILE A O 1
ATOM 1333 N N . ALA A 1 180 ? 11.372 -11.420 10.220 1.00 97.12 180 ALA A N 1
ATOM 1334 C CA . ALA A 1 180 ? 12.274 -12.287 10.973 1.00 97.12 180 ALA A CA 1
ATOM 1335 C C . ALA A 1 180 ? 13.258 -11.481 11.837 1.00 97.12 180 ALA A C 1
ATOM 1337 O O . ALA A 1 180 ? 13.500 -11.832 12.994 1.00 97.12 180 ALA A O 1
ATOM 1338 N N . LYS A 1 181 ? 13.797 -10.375 11.305 1.00 95.50 181 LYS A N 1
ATOM 1339 C CA . LYS A 1 181 ? 14.685 -9.470 12.051 1.00 95.50 181 LYS A CA 1
ATOM 1340 C C . LYS A 1 181 ? 13.962 -8.792 13.214 1.00 95.50 181 L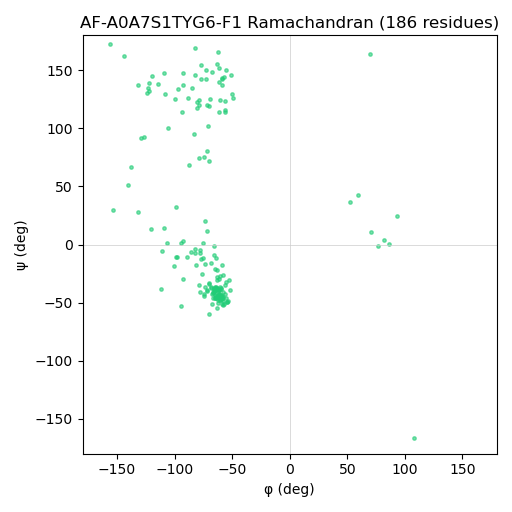YS A C 1
ATOM 1342 O O . LYS A 1 181 ? 14.498 -8.782 14.318 1.00 95.50 181 LYS A O 1
ATOM 1347 N N . GLU A 1 182 ? 12.758 -8.266 12.994 1.00 92.31 182 GLU A N 1
ATOM 1348 C CA . GLU A 1 182 ? 11.936 -7.659 14.052 1.00 92.31 182 GLU A CA 1
ATOM 1349 C C . GLU A 1 182 ? 11.624 -8.667 15.169 1.00 92.31 182 GLU A C 1
ATOM 1351 O O . GLU A 1 182 ? 11.766 -8.347 16.350 1.00 92.31 182 GLU A O 1
ATOM 1356 N N . ALA A 1 183 ? 11.277 -9.907 14.809 1.00 91.00 183 ALA A N 1
ATOM 1357 C CA . ALA A 1 183 ? 11.008 -10.972 15.772 1.00 91.00 183 ALA A CA 1
ATOM 1358 C C . ALA A 1 183 ? 12.248 -11.360 16.593 1.00 91.00 183 ALA A C 1
ATOM 1360 O O . ALA A 1 183 ? 12.129 -11.595 17.794 1.00 91.00 183 ALA A O 1
ATOM 1361 N N . ALA A 1 184 ? 13.428 -11.412 15.967 1.00 91.94 184 ALA A N 1
ATOM 1362 C CA . ALA A 1 184 ? 14.684 -11.699 16.658 1.00 91.94 184 ALA A CA 1
ATOM 1363 C C . ALA A 1 184 ? 15.067 -10.581 17.641 1.00 91.94 184 ALA A C 1
ATOM 1365 O O . ALA A 1 184 ? 15.488 -10.868 18.758 1.00 91.94 184 ALA A O 1
ATOM 1366 N N . VAL A 1 185 ? 14.878 -9.314 17.253 1.00 89.56 185 VAL A N 1
ATOM 1367 C CA . VAL A 1 185 ? 15.122 -8.156 18.130 1.00 89.56 185 VAL A CA 1
ATOM 1368 C C . VAL A 1 185 ? 14.161 -8.143 19.319 1.00 89.56 185 VAL A C 1
ATOM 1370 O O . VAL A 1 185 ? 14.585 -7.845 20.426 1.00 89.56 185 VAL A O 1
ATOM 1373 N N . ALA A 1 186 ? 12.888 -8.495 19.125 1.00 84.56 186 ALA A N 1
ATOM 1374 C CA . ALA A 1 186 ? 11.903 -8.528 20.208 1.00 84.56 186 ALA A CA 1
ATOM 1375 C C . ALA A 1 186 ? 12.144 -9.641 21.253 1.00 84.56 186 ALA A C 1
ATOM 1377 O O . ALA A 1 186 ? 11.539 -9.607 22.323 1.00 84.56 186 ALA A O 1
ATOM 1378 N N . GLN A 1 187 ? 12.979 -10.638 20.938 1.00 75.94 187 GLN A N 1
ATOM 1379 C CA . GLN A 1 187 ? 13.321 -11.763 21.822 1.00 75.94 187 GLN A CA 1
ATOM 1380 C C . GLN A 1 187 ? 14.649 -11.574 22.574 1.00 75.94 187 GLN A C 1
ATOM 1382 O O . GLN A 1 187 ? 14.943 -12.373 23.465 1.00 75.94 187 GLN A O 1
ATOM 1387 N N . ALA A 1 188 ? 15.445 -10.569 22.198 1.00 68.75 188 ALA A N 1
ATOM 1388 C CA . ALA A 1 188 ? 16.729 -10.229 22.813 1.00 68.75 188 ALA A CA 1
ATOM 1389 C C . ALA A 1 188 ? 16.557 -9.209 23.948 1.00 68.75 188 ALA A C 1
ATOM 1391 O O . ALA A 1 188 ? 17.305 -9.329 24.945 1.00 68.75 188 ALA A O 1
#

Foldseek 3Di:
DDDDDDDPPPPVPPPPPPPDLQDPVRCVVPPLVVLLVVQVVCCVVPVPDAAEDESQSVLVCQLSSLLSVHQEYEAAQVDDALVSQVSQQVSLVVDDPPSSDRHQYEDAAAQQLQADDPDCDPVCRPDLVVLLVSLLVNCVRHPLPSYHYDHSDDDDVRGDVVSVVSNVVSNVVNNVVRVVVVVVVVVD

Secondary structure (DSSP, 8-state):
-------TT--TT----TT----HHHIIIIIHHHHHHHHHHHHHH-TTS--EE--TT-GGGHHHHHHTT-SEEEPPTTS-HHHHHHHHHHHHHTS-TTTT---EEE--B-GGGGBPPSS--TT-TT-HHHHHHHHHHHHHHH-STTEE--BSS---S-B-HHHHHHHHHHHHHHHHHHHHHHHHHHH-

Mean predicted aligned error: 8.26 Å

InterPro domains:
  IPR000257 Uroporphyrinogen decarboxylase (URO-D) [PF01208] (22-173)
  IPR038071 UROD/MetE-like superfamily [G3DSA:3.20.20.210] (12-181)
  IPR038071 UROD/MetE-like superfamily [SSF51726] (22-175)

Sequence (188 aa):
NPNPNPNPNANSNLNLNPNANLNTKAFKEWALPRMQRIASELRKRHPTTPLLAFPRGATYSLPQLQACGYDCVTMDTATPRAQTRAALQTAAAATAPPAGHVSSVQGNLDVKLLQRTENGGADGLGDEAIVRAAVEAMLAELGPQSLIANLGEGLTGKEDPKLVQTFIDTVHEVSESMIAKEAAVAQA

Organism: NCBI:txid124430

Solvent-accessible surface area (backbone atoms only — not comparable to full-atom values): 10844 Å² total; per-residue (Å²): 138,83,86,90,74,81,72,90,76,75,72,88,75,75,80,71,58,94,82,62,77,61,49,74,67,52,32,60,71,63,46,47,61,50,54,32,51,50,39,53,56,44,41,76,77,41,72,84,61,84,39,74,48,70,50,76,94,43,55,91,45,47,50,60,42,36,72,37,63,28,47,27,40,37,36,31,54,89,54,63,57,48,61,48,54,52,46,32,48,53,52,11,75,76,35,66,80,84,61,34,54,61,48,26,41,31,32,38,46,60,55,68,48,26,20,60,51,94,74,76,53,95,80,53,50,51,35,60,69,53,39,41,53,52,48,52,51,51,39,71,48,57,43,68,63,65,53,45,84,40,50,25,50,81,88,83,82,60,52,34,70,67,41,50,48,45,44,54,51,44,50,51,58,52,34,53,53,51,52,52,50,52,54,54,60,77,73,108

Nearest PDB structures (foldseek):
  1r3s-assembly1_A  TM=9.126E-01  e=3.057E-09  Homo sapiens
  1r3q-assembly1_A  TM=9.146E-01  e=9.791E-09  Homo sapiens
  1jpk-assembly1_A-2  TM=9.084E-01  e=9.238E-09  Homo sapiens
  1r3v-assembly1_A-2  TM=9.032E-01  e=8.715E-09  Homo sapiens
  1jpi-assembly1_A-2  TM=9.085E-01  e=1.560E-08  Homo sapiens

pLDDT: mean 86.51, std 17.72, range [35.94, 98.81]